Protein AF-A0A4R4PGP4-F1 (afdb_monomer)

Mean predicted aligned error: 5.22 Å

Radius of gyration: 20.13 Å; Cα contacts (8 Å, |Δi|>4): 287; chains: 1; bounding box: 42×40×58 Å

Foldseek 3Di:
DPDDLVVFWPDFAPAWAQAPPPGDTGTTAGNVRRRHHSVVVVVVVCVVPDAAQQAPAEEEQEPCQDDPNVVVQVRCQVNRYQYEYEDQQQLSSLVVLLPPPCSVVRLLSYEYENDDVVPPVLVVVVQVCCCVPVVDHDYYHPPDDDPDDDDPVVCVVSVVVSVDDDDDSSVSHHYYYRDDDD

Nearest PDB structures (foldseek):
  3i1j-assembly1_A  TM=8.037E-01  e=6.090E-04  Pseudomonas syringae pv. tomato
  1spx-assembly1_A  TM=8.554E-01  e=1.498E-03  Caenorhabditis elegans
  3i1j-assembly1_B  TM=7.827E-01  e=9.552E-04  Pseudomonas syringae pv. tomato
  6j7u-assembly1_A  TM=7.958E-01  e=3.040E-03  uncultured bacterium
  7ulh-assembly1_C  TM=7.992E-01  e=1.725E-02  Mycobacterium avium 104

Sequence (182 aa):
APPSPDDESVGTLRRDRHCYVCKTAYRRVDADYHLMCPDCAQENRVRRHARCDLTGRTAVVTGGRVKIGFHTVLKLLRDGAQVIVTTRFPRDAARRYAAVPDSADWADRLYVHGLDLLDLPATLDFVALVGRRFGGLDILVNNAAQTLWRPPAYHREVREAEATPLAGPAARIAVGAAPTRP

pLDDT: mean 92.78, std 10.29, range [38.94, 98.69]

Structure (mmCIF, N/CA/C/O backbone):
data_AF-A0A4R4PGP4-F1
#
_entry.id   AF-A0A4R4PGP4-F1
#
loop_
_atom_site.group_PDB
_atom_site.id
_atom_site.type_symbol
_atom_site.label_atom_id
_atom_site.label_alt_id
_atom_site.label_comp_id
_atom_site.label_asym_id
_atom_site.label_entity_id
_atom_site.label_seq_id
_atom_site.pdbx_PDB_ins_code
_atom_site.Cartn_x
_atom_site.Cartn_y
_atom_site.Cartn_z
_atom_site.occupancy
_atom_site.B_iso_or_equiv
_atom_site.auth_seq_id
_atom_site.auth_comp_id
_atom_site.auth_asym_id
_atom_site.auth_atom_id
_atom_site.pdbx_PDB_model_num
ATOM 1 N N . ALA A 1 1 ? -4.959 -15.980 -22.120 1.00 38.94 1 ALA A N 1
ATOM 2 C CA . ALA A 1 1 ? -3.543 -16.372 -22.256 1.00 38.94 1 ALA A CA 1
ATOM 3 C C . ALA A 1 1 ? -2.684 -15.166 -21.895 1.00 38.94 1 ALA A C 1
ATOM 5 O O . ALA A 1 1 ? -3.143 -14.060 -22.173 1.00 38.94 1 ALA A O 1
ATOM 6 N N . PRO A 1 2 ? -1.518 -15.325 -21.244 1.00 50.62 2 PRO A N 1
ATOM 7 C CA . PRO A 1 2 ? -0.559 -14.226 -21.174 1.00 50.62 2 PRO A CA 1
ATOM 8 C C . PRO A 1 2 ? -0.189 -13.790 -22.606 1.00 50.62 2 PRO A C 1
ATOM 10 O O . PRO A 1 2 ? -0.207 -14.643 -23.500 1.00 50.62 2 PRO A O 1
ATOM 13 N N . PRO A 1 3 ? 0.078 -12.494 -22.842 1.00 53.25 3 PRO A N 1
ATOM 14 C CA . PRO A 1 3 ? 0.501 -12.010 -24.153 1.00 53.25 3 PRO A CA 1
ATOM 15 C C . PRO A 1 3 ? 1.754 -12.758 -24.620 1.00 53.25 3 PRO A C 1
ATOM 17 O O . PRO A 1 3 ? 2.571 -13.200 -23.804 1.00 53.25 3 PRO A O 1
ATOM 20 N N . SER A 1 4 ? 1.869 -12.953 -25.934 1.00 54.25 4 SER A N 1
ATOM 21 C CA . SER A 1 4 ? 3.055 -13.573 -26.512 1.00 54.25 4 SER A CA 1
ATOM 22 C C . SER A 1 4 ? 4.253 -12.627 -26.329 1.00 54.25 4 SER A C 1
ATOM 24 O O . SER A 1 4 ? 4.088 -11.411 -26.430 1.00 54.25 4 SER A O 1
ATOM 26 N N . PRO A 1 5 ? 5.474 -13.135 -26.090 1.00 52.56 5 PRO A N 1
ATOM 27 C CA . PRO A 1 5 ? 6.656 -12.288 -25.916 1.00 52.56 5 PRO A CA 1
ATOM 28 C C . PRO A 1 5 ? 7.049 -11.493 -27.181 1.00 52.56 5 PRO A C 1
ATOM 30 O O . PRO A 1 5 ? 8.007 -10.714 -27.128 1.00 52.56 5 PRO A O 1
ATOM 33 N N . ASP A 1 6 ? 6.344 -11.690 -28.301 1.00 52.88 6 ASP A N 1
ATOM 34 C CA . ASP A 1 6 ? 6.507 -10.950 -29.555 1.00 52.88 6 ASP A CA 1
ATOM 35 C C . ASP A 1 6 ? 5.526 -9.762 -29.687 1.00 52.88 6 ASP A C 1
ATOM 37 O O . ASP A 1 6 ? 5.870 -8.787 -30.352 1.00 52.88 6 ASP A O 1
ATOM 41 N N . ASP A 1 7 ? 4.377 -9.769 -28.995 1.00 59.62 7 ASP A N 1
ATOM 42 C CA . ASP A 1 7 ? 3.388 -8.668 -29.023 1.00 59.62 7 ASP A CA 1
ATOM 43 C C . ASP A 1 7 ? 3.799 -7.441 -28.188 1.00 59.62 7 ASP A C 1
ATOM 45 O O . ASP A 1 7 ? 3.219 -6.364 -28.317 1.00 59.62 7 ASP A O 1
ATOM 49 N N . GLU A 1 8 ? 4.801 -7.583 -27.319 1.00 75.19 8 GLU A N 1
ATOM 50 C CA . GLU A 1 8 ? 5.178 -6.562 -26.330 1.00 75.19 8 GLU A CA 1
ATOM 51 C C . GLU A 1 8 ? 6.561 -5.944 -26.586 1.00 75.19 8 GLU A C 1
ATOM 53 O O . GLU A 1 8 ? 7.091 -5.207 -25.749 1.00 75.19 8 GLU A O 1
ATOM 58 N N . SER A 1 9 ? 7.181 -6.229 -27.737 1.00 83.44 9 SER A N 1
ATOM 59 C CA . SER A 1 9 ? 8.455 -5.602 -28.081 1.00 83.44 9 SER A CA 1
ATOM 60 C C . SER A 1 9 ? 8.264 -4.208 -28.678 1.00 83.44 9 SER A C 1
ATOM 62 O O . SER A 1 9 ? 7.530 -4.025 -29.642 1.00 83.44 9 SER A O 1
ATOM 64 N N . VAL A 1 10 ? 9.008 -3.224 -28.164 1.00 91.44 10 VAL A N 1
ATOM 65 C CA . VAL A 1 10 ? 9.028 -1.844 -28.697 1.00 91.44 10 VAL A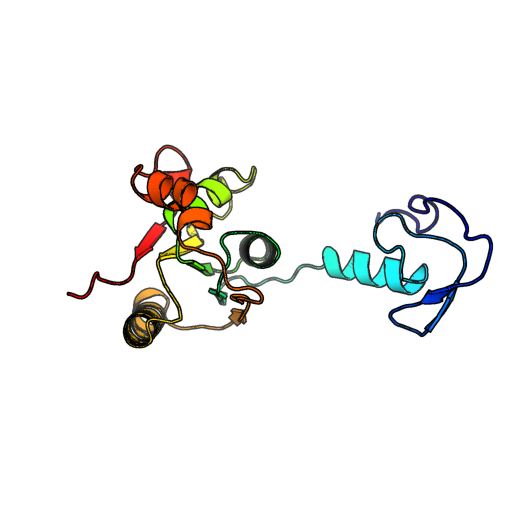 CA 1
ATOM 66 C C . VAL A 1 10 ? 10.108 -1.621 -29.759 1.00 91.44 10 VAL A C 1
ATOM 68 O O . VAL A 1 10 ? 10.279 -0.509 -30.258 1.00 91.44 10 VAL A O 1
ATOM 71 N N . GLY A 1 11 ? 10.863 -2.665 -30.110 1.00 92.38 11 GLY A N 1
ATOM 72 C CA . GLY A 1 11 ? 11.858 -2.625 -31.175 1.00 92.38 11 GLY A CA 1
ATOM 73 C C . GLY A 1 11 ? 13.149 -3.370 -30.852 1.00 92.38 11 GLY A C 1
ATOM 74 O O . GLY A 1 11 ? 13.275 -4.087 -29.858 1.00 92.38 11 GLY A O 1
ATOM 75 N N . THR A 1 12 ? 14.136 -3.188 -31.730 1.00 95.56 12 THR A N 1
ATOM 76 C CA . THR A 1 12 ? 15.437 -3.865 -31.658 1.00 95.56 12 THR A CA 1
ATOM 77 C C . THR A 1 12 ? 16.576 -2.852 -31.562 1.00 95.56 12 THR A C 1
ATOM 79 O O . THR A 1 12 ? 16.663 -1.909 -32.349 1.00 95.56 12 THR A O 1
ATOM 82 N N . LEU A 1 13 ? 17.485 -3.054 -30.608 1.00 94.00 13 LEU A N 1
ATOM 83 C CA . LEU A 1 13 ? 18.671 -2.225 -30.414 1.00 94.00 13 LEU A CA 1
ATOM 84 C C . LEU A 1 13 ? 19.661 -2.380 -31.579 1.00 94.00 13 LEU A C 1
ATOM 86 O O . LEU A 1 13 ? 19.866 -3.467 -32.128 1.00 94.00 13 LEU A O 1
ATOM 90 N N . ARG A 1 14 ? 20.350 -1.284 -31.924 1.0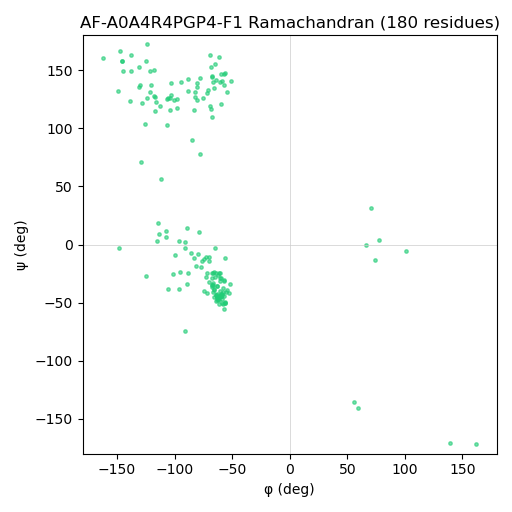0 96.31 14 ARG A N 1
ATOM 91 C CA . ARG A 1 14 ? 21.420 -1.279 -32.943 1.00 96.31 14 ARG A CA 1
ATOM 92 C C . ARG A 1 14 ? 22.658 -2.070 -32.516 1.00 96.31 14 ARG A C 1
ATOM 94 O O . ARG A 1 14 ? 23.373 -2.574 -33.373 1.00 96.31 14 ARG A O 1
ATOM 101 N N . ARG A 1 15 ? 22.908 -2.148 -31.211 1.00 95.88 15 ARG A N 1
ATOM 102 C CA . ARG A 1 15 ? 24.000 -2.901 -30.589 1.00 95.88 15 ARG A CA 1
ATOM 103 C C . ARG A 1 15 ? 23.437 -3.750 -29.463 1.00 95.88 15 ARG A C 1
ATOM 105 O O . ARG A 1 15 ? 22.436 -3.368 -28.857 1.00 95.88 15 ARG A O 1
ATOM 112 N N . ASP A 1 16 ? 24.110 -4.849 -29.181 1.00 95.19 16 ASP A N 1
ATOM 113 C CA . ASP A 1 16 ? 23.749 -5.737 -28.088 1.00 95.19 16 ASP A CA 1
ATOM 114 C C . ASP A 1 16 ? 23.901 -5.021 -26.746 1.00 95.19 16 ASP A C 1
ATOM 116 O O . ASP A 1 16 ? 24.837 -4.247 -26.519 1.00 95.19 16 ASP A O 1
ATOM 120 N N . ARG A 1 17 ? 22.965 -5.296 -25.842 1.00 95.7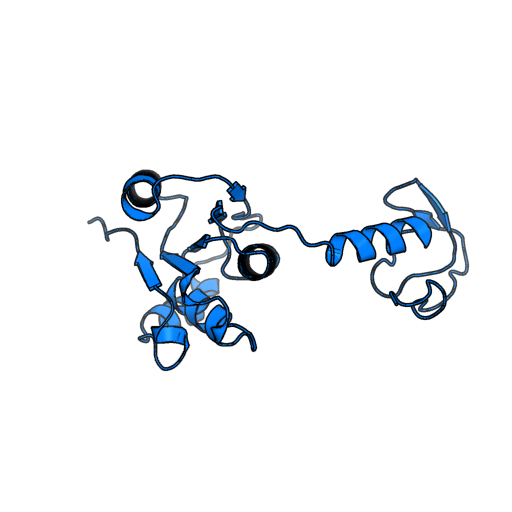5 17 ARG A N 1
ATOM 121 C CA . ARG A 1 17 ? 23.019 -4.880 -24.443 1.00 95.75 17 ARG A CA 1
ATOM 122 C C . ARG A 1 17 ? 23.052 -6.119 -23.562 1.00 95.75 17 ARG A C 1
ATOM 124 O O . ARG A 1 17 ? 22.489 -7.143 -23.919 1.00 95.75 17 ARG A O 1
ATOM 131 N N . HIS A 1 18 ? 23.682 -6.027 -22.3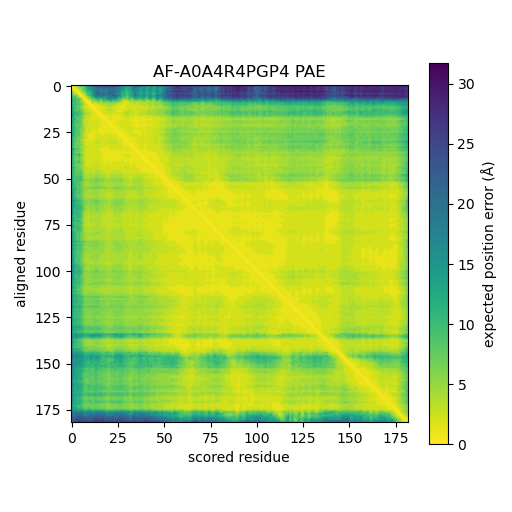97 1.00 97.94 18 HIS A N 1
ATOM 132 C CA . HIS A 1 18 ? 23.674 -7.117 -21.422 1.00 97.94 18 HIS A CA 1
ATOM 133 C C . HIS A 1 18 ? 22.460 -6.981 -20.502 1.00 97.94 18 HIS A C 1
ATOM 135 O O . HIS A 1 18 ? 22.180 -5.890 -19.992 1.00 97.94 18 HIS A O 1
ATOM 141 N N . CYS A 1 19 ? 21.726 -8.077 -20.308 1.00 97.62 19 CYS A N 1
ATOM 142 C CA . CYS A 1 19 ? 20.580 -8.125 -19.405 1.00 97.62 19 CYS A CA 1
ATOM 143 C C . CYS A 1 19 ? 20.993 -7.714 -17.983 1.00 97.62 19 CYS A C 1
ATOM 145 O O . CYS A 1 19 ? 22.016 -8.162 -17.472 1.00 97.62 19 CYS A O 1
ATOM 147 N N . TYR A 1 20 ? 20.182 -6.902 -17.305 1.00 97.56 20 TYR A N 1
ATOM 148 C CA . TYR A 1 20 ? 20.422 -6.504 -15.918 1.00 97.56 20 TYR A CA 1
ATOM 149 C C . TYR A 1 20 ? 20.445 -7.702 -14.953 1.00 97.56 20 TYR A C 1
ATOM 151 O O . TYR A 1 20 ? 21.208 -7.681 -13.988 1.00 97.56 20 TYR A O 1
ATOM 159 N N . VAL A 1 21 ? 19.675 -8.755 -15.247 1.00 97.12 21 VAL A N 1
ATOM 160 C CA . VAL A 1 21 ? 19.517 -9.952 -14.407 1.00 97.12 21 VAL A CA 1
ATOM 161 C C . VAL A 1 21 ? 20.539 -11.032 -14.776 1.00 97.12 21 VAL A C 1
ATOM 163 O O . VAL A 1 21 ? 21.518 -11.206 -14.057 1.00 97.12 21 VAL A O 1
ATOM 166 N N . CYS A 1 22 ? 20.358 -11.725 -15.907 1.00 97.81 22 CYS A N 1
ATOM 167 C CA . CYS A 1 22 ? 21.170 -12.893 -16.278 1.00 97.81 22 CYS A CA 1
ATOM 168 C C . CYS A 1 22 ? 22.479 -12.559 -17.008 1.00 97.81 22 CYS A C 1
ATOM 170 O O . CYS A 1 22 ? 23.285 -13.445 -17.259 1.00 97.81 22 CYS A O 1
ATOM 172 N N . LYS A 1 23 ? 22.690 -11.287 -17.365 1.00 98.06 23 LYS A N 1
ATOM 173 C CA . LYS A 1 23 ? 23.842 -10.783 -18.131 1.00 98.06 23 LYS A CA 1
ATOM 174 C C . LYS A 1 23 ? 23.953 -11.271 -19.579 1.00 98.06 23 LYS A C 1
ATOM 176 O O . LYS A 1 23 ? 24.829 -10.782 -20.275 1.00 98.06 23 LYS A O 1
ATOM 181 N N . THR A 1 24 ? 23.052 -12.110 -20.087 1.00 98.00 24 THR A N 1
ATOM 182 C CA . THR A 1 24 ? 23.034 -12.494 -21.510 1.00 98.00 24 THR A CA 1
ATOM 183 C C . THR A 1 24 ? 22.870 -11.275 -22.425 1.00 98.00 24 THR A C 1
ATOM 185 O O . THR A 1 24 ? 22.117 -10.344 -22.110 1.00 98.00 24 THR A O 1
ATOM 188 N N . ALA A 1 25 ? 23.582 -11.281 -23.555 1.00 97.56 25 ALA A N 1
ATOM 189 C CA . ALA A 1 25 ? 23.434 -10.285 -24.607 1.00 97.56 25 ALA A CA 1
ATOM 190 C C . ALA A 1 25 ? 22.042 -10.380 -25.252 1.00 97.56 25 ALA A C 1
ATOM 192 O O . ALA A 1 25 ? 21.551 -11.466 -25.553 1.00 97.56 25 ALA A O 1
ATOM 193 N N . TYR A 1 26 ? 21.392 -9.242 -25.461 1.00 96.25 26 TYR A N 1
ATOM 194 C CA . TYR A 1 26 ? 20.089 -9.164 -26.107 1.00 96.25 26 TYR A CA 1
ATOM 195 C C . TYR A 1 26 ? 19.978 -7.888 -26.938 1.00 96.25 26 TYR A C 1
ATOM 197 O O . TYR A 1 26 ? 20.668 -6.892 -26.698 1.00 96.25 26 TYR A O 1
ATOM 205 N N . ARG A 1 27 ? 19.072 -7.916 -27.916 1.00 96.25 27 ARG A N 1
ATOM 206 C CA . ARG A 1 27 ? 18.747 -6.749 -28.747 1.00 96.25 27 ARG A CA 1
ATOM 207 C C . ARG A 1 27 ? 17.268 -6.401 -28.747 1.00 96.25 27 ARG A C 1
ATOM 209 O O . ARG A 1 27 ? 16.939 -5.242 -28.967 1.00 96.25 27 ARG A O 1
ATOM 216 N N . ARG A 1 28 ? 16.383 -7.373 -28.524 1.00 94.25 28 ARG A N 1
ATOM 217 C CA . ARG A 1 28 ? 14.937 -7.143 -28.500 1.00 94.25 28 ARG A CA 1
ATOM 218 C C . ARG A 1 28 ? 14.534 -6.456 -27.198 1.00 94.25 28 ARG A C 1
ATOM 220 O O . ARG A 1 28 ? 14.871 -6.948 -26.127 1.00 94.25 28 ARG A O 1
ATOM 227 N N . VAL A 1 29 ? 13.840 -5.329 -27.297 1.00 93.69 29 VAL A N 1
ATOM 228 C CA . VAL A 1 29 ? 13.459 -4.500 -26.147 1.00 93.69 29 VAL A CA 1
ATOM 229 C C . VAL A 1 29 ? 12.008 -4.779 -25.785 1.00 93.69 29 VAL A C 1
ATOM 231 O O . VAL A 1 29 ? 11.134 -4.653 -26.640 1.00 93.69 29 VAL A O 1
ATOM 234 N N . ASP A 1 30 ? 11.771 -5.155 -24.533 1.00 93.00 30 ASP A N 1
ATOM 235 C CA . ASP A 1 30 ? 10.441 -5.290 -23.934 1.00 93.00 30 ASP A CA 1
ATOM 236 C C . ASP A 1 30 ? 9.867 -3.909 -23.555 1.00 93.00 30 ASP A C 1
ATOM 238 O O . ASP A 1 30 ? 10.618 -3.031 -23.120 1.00 93.00 30 ASP A O 1
ATOM 242 N N . ALA A 1 31 ? 8.552 -3.721 -23.716 1.00 91.88 31 ALA A N 1
ATOM 243 C CA . ALA A 1 31 ? 7.852 -2.459 -23.460 1.00 91.88 31 ALA A CA 1
ATOM 244 C C . ALA A 1 31 ? 7.908 -1.965 -22.005 1.00 91.88 31 ALA A C 1
ATOM 246 O O . ALA A 1 31 ? 7.816 -0.764 -21.762 1.00 91.88 31 ALA A O 1
ATOM 247 N N . ASP A 1 32 ? 8.061 -2.860 -21.031 1.00 91.19 32 ASP A N 1
ATOM 248 C CA . ASP A 1 32 ? 8.149 -2.525 -19.609 1.00 91.19 32 ASP A CA 1
ATOM 249 C C . ASP A 1 32 ? 9.591 -2.672 -19.095 1.00 91.19 32 ASP A C 1
ATOM 251 O O . ASP A 1 32 ? 10.083 -1.855 -18.310 1.00 91.19 32 ASP A O 1
ATOM 255 N N . TYR A 1 33 ? 10.307 -3.693 -19.568 1.00 93.69 33 TYR A N 1
ATOM 256 C CA . TYR A 1 33 ? 11.580 -4.156 -19.020 1.00 93.69 33 TYR A CA 1
ATOM 257 C C . TYR A 1 33 ? 12.768 -3.908 -19.961 1.00 93.69 33 TYR A C 1
ATOM 259 O O . TYR A 1 33 ? 13.561 -4.798 -20.258 1.00 93.69 33 TYR A O 1
ATOM 267 N N . HIS A 1 34 ? 12.968 -2.650 -20.350 1.00 93.62 34 HIS A N 1
ATOM 268 C CA . HIS A 1 34 ? 14.005 -2.173 -21.281 1.00 93.62 34 HIS A CA 1
ATOM 269 C C . HIS A 1 34 ? 15.470 -2.497 -20.919 1.00 93.62 34 HIS A C 1
ATOM 271 O O . HIS A 1 34 ? 16.378 -2.241 -21.712 1.00 93.62 34 HIS A O 1
ATOM 277 N N . LEU A 1 35 ? 15.726 -2.972 -19.697 1.00 95.44 35 LEU A N 1
ATOM 278 C CA . LEU A 1 35 ? 17.050 -3.368 -19.210 1.00 95.44 35 LEU A CA 1
ATOM 279 C C . LEU A 1 35 ? 17.202 -4.891 -19.082 1.00 95.44 35 LEU A C 1
ATOM 281 O O . LEU A 1 35 ? 18.221 -5.352 -18.570 1.00 95.44 35 LEU A O 1
ATOM 285 N N . MET A 1 36 ? 16.226 -5.680 -19.527 1.00 96.38 36 MET A N 1
ATOM 286 C CA . MET A 1 36 ? 16.207 -7.136 -19.398 1.00 96.38 36 MET A CA 1
ATOM 287 C C . MET A 1 36 ? 16.110 -7.805 -20.775 1.00 96.38 36 MET A C 1
ATOM 289 O O . MET A 1 36 ? 15.533 -7.238 -21.697 1.00 96.38 36 MET A O 1
ATOM 293 N N . CYS A 1 37 ? 16.681 -9.007 -20.919 1.00 95.62 37 CYS A N 1
ATOM 294 C CA . CYS A 1 37 ? 16.420 -9.825 -22.100 1.00 95.62 37 CYS A CA 1
ATOM 295 C C . CYS A 1 37 ? 14.959 -10.320 -22.078 1.00 95.62 37 CYS A C 1
ATOM 297 O O . CYS A 1 37 ? 14.346 -10.312 -21.004 1.00 95.62 37 CYS A O 1
ATOM 299 N N . PRO A 1 38 ? 14.417 -10.792 -23.216 1.00 94.25 38 PRO A N 1
ATOM 300 C CA . PRO A 1 38 ? 13.029 -11.249 -23.299 1.00 94.25 38 PRO A CA 1
ATOM 301 C C . PRO A 1 38 ? 12.642 -12.292 -22.243 1.00 94.25 38 PRO A C 1
ATOM 303 O O . PRO A 1 38 ? 11.596 -12.156 -21.617 1.00 94.25 38 PRO A O 1
ATOM 306 N N . ASP A 1 39 ? 13.508 -13.267 -21.960 1.00 94.56 39 ASP A N 1
ATOM 307 C CA . ASP A 1 39 ? 13.207 -14.318 -20.978 1.00 94.56 39 ASP A CA 1
ATOM 308 C C . ASP A 1 39 ? 13.092 -13.760 -19.553 1.00 94.56 39 ASP A C 1
ATOM 310 O O . ASP A 1 39 ? 12.149 -14.057 -18.820 1.00 94.56 39 ASP A O 1
ATOM 314 N N . CYS A 1 40 ? 14.028 -12.891 -19.151 1.00 95.94 40 CYS A N 1
ATOM 315 C CA . CYS A 1 40 ? 13.966 -12.234 -17.846 1.00 95.94 40 CYS A CA 1
ATOM 316 C C . CYS A 1 40 ? 12.790 -11.253 -17.747 1.00 95.94 40 CYS A C 1
ATOM 318 O O . CYS A 1 40 ? 12.217 -11.117 -16.665 1.00 95.94 40 CYS A O 1
ATOM 320 N N . ALA A 1 41 ? 12.435 -10.571 -18.837 1.00 94.69 41 ALA A N 1
ATOM 321 C CA . ALA A 1 41 ? 11.268 -9.696 -18.887 1.00 94.69 41 ALA A CA 1
ATOM 322 C C . ALA A 1 41 ? 9.971 -10.496 -18.686 1.00 94.69 41 ALA A C 1
ATOM 324 O O . ALA A 1 41 ? 9.179 -10.163 -17.803 1.00 94.69 41 ALA A O 1
ATOM 325 N N . GLN A 1 42 ? 9.814 -11.607 -19.412 1.00 92.38 42 GLN A N 1
ATOM 326 C CA . GLN A 1 42 ? 8.667 -12.504 -19.293 1.00 92.38 42 GLN A CA 1
ATOM 327 C C . GLN A 1 42 ? 8.522 -13.060 -17.873 1.00 92.38 42 GLN A C 1
ATOM 329 O O . GLN A 1 42 ? 7.439 -13.006 -17.288 1.00 92.38 42 GLN A O 1
ATOM 334 N N . GLU A 1 43 ? 9.616 -13.533 -17.277 1.00 94.50 43 GLU A N 1
ATOM 335 C CA . GLU A 1 43 ? 9.610 -14.029 -15.899 1.00 94.50 43 GLU A CA 1
ATOM 336 C C . GLU A 1 43 ? 9.176 -12.940 -14.901 1.00 94.50 43 GLU A C 1
ATOM 338 O O . GLU A 1 43 ? 8.345 -13.174 -14.020 1.00 94.50 43 GLU A O 1
ATOM 343 N N . ASN A 1 44 ? 9.689 -11.712 -15.044 1.00 94.12 44 ASN A N 1
ATOM 344 C CA . ASN A 1 44 ? 9.298 -10.600 -14.172 1.00 94.12 44 ASN A CA 1
ATOM 345 C C . ASN A 1 44 ? 7.830 -10.199 -14.365 1.00 94.12 44 ASN A C 1
ATOM 347 O O . ASN A 1 44 ? 7.164 -9.861 -13.383 1.00 94.12 44 ASN A O 1
ATOM 351 N N . ARG A 1 45 ? 7.305 -10.282 -15.589 1.00 91.25 45 ARG A N 1
ATOM 352 C CA . ARG A 1 45 ? 5.889 -10.049 -15.892 1.00 91.25 45 ARG A CA 1
ATOM 353 C C . ARG A 1 45 ? 5.000 -11.080 -15.203 1.00 91.25 45 ARG A C 1
ATOM 355 O O . ARG A 1 45 ? 4.059 -10.701 -14.506 1.00 91.25 45 ARG A O 1
ATOM 362 N N . VAL A 1 46 ? 5.343 -12.366 -15.297 1.00 92.56 46 VAL A N 1
ATOM 363 C CA . VAL A 1 46 ? 4.640 -13.440 -14.574 1.00 92.56 46 VAL A CA 1
ATOM 364 C C . VAL A 1 46 ? 4.643 -13.157 -13.069 1.00 92.56 46 VAL A C 1
ATOM 366 O O . VAL A 1 46 ? 3.584 -13.134 -12.440 1.00 92.56 46 VAL A O 1
ATOM 369 N N . ARG A 1 47 ? 5.804 -12.833 -12.488 1.00 92.19 47 ARG A N 1
ATOM 370 C CA . ARG A 1 47 ? 5.927 -12.518 -11.051 1.00 92.19 47 ARG A CA 1
ATOM 371 C C . ARG A 1 47 ? 5.153 -11.272 -10.629 1.00 92.19 47 ARG A C 1
ATOM 373 O O . ARG A 1 47 ? 4.593 -11.245 -9.534 1.00 92.19 47 ARG A O 1
ATOM 380 N N . ARG A 1 48 ? 5.081 -10.247 -11.483 1.00 90.62 48 ARG A N 1
ATOM 381 C CA . ARG A 1 48 ? 4.312 -9.017 -11.226 1.00 90.62 48 ARG A CA 1
ATOM 382 C C . ARG A 1 48 ? 2.834 -9.324 -10.980 1.00 90.62 48 ARG A C 1
ATOM 384 O O . ARG A 1 48 ? 2.215 -8.702 -10.112 1.00 90.62 48 ARG A O 1
ATOM 391 N N . HIS A 1 49 ? 2.290 -10.295 -11.710 1.00 88.94 49 HIS A N 1
ATOM 392 C CA . HIS A 1 49 ? 0.879 -10.673 -11.650 1.00 88.94 49 HIS A CA 1
ATOM 393 C C . HIS A 1 49 ? 0.587 -11.913 -10.798 1.00 88.94 49 HIS A C 1
ATOM 395 O O . HIS A 1 49 ? -0.582 -12.155 -10.509 1.00 88.94 49 HIS A O 1
ATOM 401 N N . ALA A 1 50 ? 1.610 -12.649 -10.348 1.00 93.31 50 ALA A N 1
ATOM 402 C CA . ALA A 1 50 ? 1.467 -13.824 -9.486 1.00 93.31 50 ALA A CA 1
ATOM 403 C C . ALA A 1 50 ? 0.602 -13.526 -8.252 1.00 93.31 50 ALA A C 1
ATOM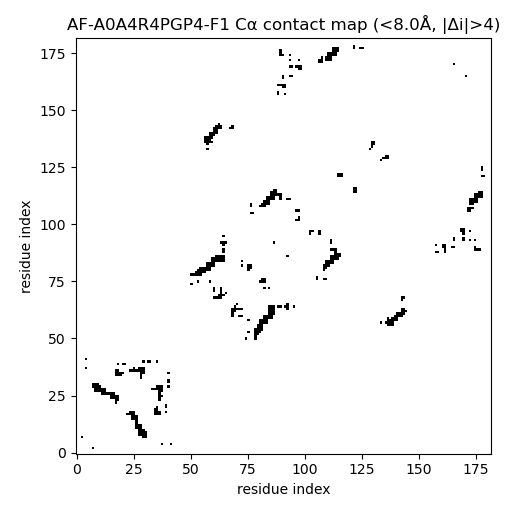 405 O O . ALA A 1 50 ? 0.711 -12.445 -7.681 1.00 93.31 50 ALA A O 1
ATOM 406 N N . ARG A 1 51 ? -0.251 -14.454 -7.824 1.00 94.75 51 ARG A N 1
ATOM 407 C CA . ARG A 1 51 ? -1.143 -14.290 -6.662 1.00 94.75 51 ARG A CA 1
ATOM 408 C C . ARG A 1 51 ? -0.928 -15.426 -5.676 1.00 94.75 51 ARG A C 1
ATOM 410 O O . ARG A 1 51 ? -0.419 -16.477 -6.054 1.00 94.75 51 ARG A O 1
ATOM 417 N N . CYS A 1 52 ? -1.298 -15.191 -4.428 1.00 95.00 52 CYS A N 1
ATOM 418 C CA . CYS A 1 52 ? -1.265 -16.178 -3.356 1.00 95.00 52 CYS A CA 1
ATOM 419 C C . CYS A 1 52 ? -2.550 -16.042 -2.534 1.00 95.00 52 CYS A C 1
ATOM 421 O O . CYS A 1 52 ? -3.078 -14.939 -2.444 1.00 95.00 52 CYS A O 1
ATOM 423 N N . ASP A 1 53 ? -3.049 -17.125 -1.940 1.00 97.94 53 ASP A N 1
ATOM 424 C CA . ASP A 1 53 ? -4.127 -17.024 -0.954 1.00 97.94 53 ASP A CA 1
ATOM 425 C C . ASP A 1 53 ? -3.533 -16.685 0.419 1.00 97.94 53 ASP A C 1
ATOM 427 O O . ASP A 1 53 ? -2.754 -17.445 0.997 1.00 97.94 53 ASP A O 1
ATOM 431 N N . LEU A 1 54 ? -3.884 -15.506 0.916 1.00 98.38 54 LEU A N 1
ATOM 432 C CA . LEU A 1 54 ? -3.489 -14.961 2.209 1.00 98.38 54 LEU A CA 1
ATOM 433 C C . LEU A 1 54 ? -4.696 -14.800 3.140 1.00 98.38 54 LEU A C 1
ATOM 435 O O . LEU A 1 54 ? -4.628 -14.048 4.115 1.00 98.38 54 LEU A O 1
ATOM 439 N N . THR A 1 55 ? -5.802 -15.488 2.858 1.00 98.00 55 THR A N 1
ATOM 440 C CA . THR A 1 55 ? -6.980 -15.491 3.725 1.00 98.00 55 THR A CA 1
ATOM 441 C C . THR A 1 55 ? -6.595 -15.902 5.148 1.00 98.00 55 THR A C 1
ATOM 443 O O . THR A 1 55 ? -5.868 -16.870 5.372 1.00 98.00 55 THR A O 1
ATOM 446 N N . GLY A 1 56 ? -7.054 -15.121 6.129 1.00 96.94 56 GLY A N 1
ATOM 447 C CA . GLY A 1 56 ? -6.735 -15.329 7.544 1.00 96.94 56 GLY A CA 1
ATOM 448 C C . GLY A 1 56 ? -5.341 -14.857 7.973 1.00 96.94 56 GLY A C 1
ATOM 449 O O . GLY A 1 56 ? -4.988 -15.050 9.132 1.00 96.94 56 GLY A O 1
ATOM 450 N N . ARG A 1 57 ? -4.555 -14.236 7.082 1.00 98.31 57 ARG A N 1
ATOM 451 C CA . ARG A 1 57 ? -3.257 -13.635 7.421 1.00 98.31 57 ARG A CA 1
ATOM 452 C C . ARG A 1 57 ? -3.387 -12.152 7.725 1.00 98.31 57 ARG A C 1
ATOM 454 O O . ARG A 1 57 ? -4.061 -11.421 6.995 1.00 98.31 57 ARG A O 1
ATOM 461 N N . THR A 1 58 ? -2.655 -11.698 8.734 1.00 98.50 58 THR A N 1
ATOM 462 C CA . THR A 1 58 ? -2.545 -10.282 9.096 1.00 98.50 58 THR A CA 1
ATOM 463 C C . THR A 1 58 ? -1.200 -9.726 8.643 1.00 98.50 58 THR A C 1
ATOM 465 O O . THR A 1 58 ? -0.140 -10.251 8.993 1.00 98.50 58 THR A O 1
ATOM 468 N N . ALA A 1 59 ? -1.229 -8.632 7.882 1.00 98.69 59 ALA A N 1
ATOM 469 C CA . ALA A 1 59 ? -0.044 -7.968 7.357 1.00 98.69 59 ALA A CA 1
ATOM 470 C C . ALA A 1 59 ? 0.067 -6.518 7.833 1.00 98.69 59 ALA A C 1
ATOM 472 O O . ALA A 1 59 ? -0.900 -5.762 7.782 1.00 98.69 59 ALA A O 1
ATOM 473 N N . VAL A 1 60 ? 1.272 -6.094 8.208 1.00 98.56 60 VAL A N 1
ATOM 474 C CA . VAL A 1 60 ? 1.617 -4.685 8.430 1.00 98.56 60 VAL A CA 1
ATOM 475 C C . VAL A 1 60 ? 2.495 -4.211 7.283 1.00 98.56 60 VAL A C 1
ATOM 477 O O . VAL A 1 60 ? 3.554 -4.782 7.021 1.00 98.56 60 VAL A O 1
ATOM 480 N N . VAL A 1 61 ? 2.085 -3.128 6.623 1.00 98.62 61 VAL A N 1
ATOM 481 C CA . VAL A 1 61 ? 2.885 -2.455 5.595 1.00 98.62 61 VAL A CA 1
ATOM 482 C C . VAL A 1 61 ? 3.219 -1.047 6.052 1.00 98.62 61 VAL A C 1
ATOM 484 O O . VAL A 1 61 ? 2.342 -0.185 6.172 1.00 98.62 61 VAL A O 1
ATOM 487 N N . THR A 1 62 ? 4.508 -0.784 6.262 1.00 98.12 62 THR A N 1
ATOM 488 C CA . THR A 1 62 ? 4.957 0.560 6.615 1.00 98.12 62 THR A CA 1
ATOM 489 C C . THR A 1 62 ? 5.057 1.450 5.381 1.00 98.12 62 THR A C 1
ATOM 491 O O . THR A 1 62 ? 5.548 1.045 4.328 1.00 98.12 62 THR A O 1
ATOM 494 N N . GLY A 1 63 ? 4.573 2.690 5.470 1.00 96.62 63 GLY A N 1
ATOM 495 C CA . GLY A 1 63 ? 4.647 3.645 4.362 1.00 96.62 63 GLY A CA 1
ATOM 496 C C . GLY A 1 63 ? 3.722 3.314 3.184 1.00 96.62 63 GLY A C 1
ATOM 497 O O . GLY A 1 63 ? 4.047 3.640 2.043 1.00 96.62 63 GLY A O 1
ATOM 498 N N . GLY A 1 64 ? 2.564 2.697 3.431 1.00 97.38 64 GLY A N 1
ATOM 499 C CA . GLY A 1 64 ? 1.648 2.241 2.376 1.00 97.38 64 GLY A CA 1
ATOM 500 C C . GLY A 1 64 ? 0.772 3.325 1.733 1.00 97.38 64 GLY A C 1
ATOM 501 O O . GLY A 1 64 ? -0.147 3.004 1.000 1.00 97.38 64 GLY A O 1
ATOM 502 N N . ARG A 1 65 ? 1.000 4.620 1.975 1.00 96.88 65 ARG A N 1
ATOM 503 C CA . ARG A 1 65 ? 0.154 5.696 1.408 1.00 96.88 65 ARG A CA 1
ATOM 504 C C . ARG A 1 65 ? 0.280 5.834 -0.113 1.00 96.88 65 ARG A C 1
ATOM 506 O O . ARG A 1 65 ? -0.680 6.203 -0.778 1.00 96.88 65 ARG A O 1
ATOM 513 N N . VAL A 1 66 ? 1.483 5.626 -0.656 1.00 95.50 66 VAL A N 1
ATOM 514 C CA . VAL A 1 66 ? 1.818 5.918 -2.062 1.00 95.50 66 VAL A CA 1
ATOM 515 C C . VAL A 1 66 ? 2.847 4.934 -2.623 1.00 95.50 66 VAL A C 1
ATOM 517 O O . VAL A 1 66 ? 3.547 4.256 -1.870 1.00 95.50 66 VAL A O 1
ATOM 520 N N . LYS A 1 67 ? 3.002 4.937 -3.955 1.00 96.00 67 LYS A N 1
ATOM 521 C CA . LYS A 1 67 ? 4.055 4.219 -4.696 1.00 96.00 67 LYS A CA 1
ATOM 522 C C . LYS A 1 67 ? 4.061 2.711 -4.390 1.00 96.00 67 LYS A C 1
ATOM 524 O O . LYS A 1 67 ? 3.004 2.092 -4.382 1.00 96.00 67 LYS A O 1
ATOM 529 N N . ILE A 1 68 ? 5.243 2.127 -4.175 1.00 96.56 68 ILE A N 1
ATOM 530 C CA . ILE A 1 68 ? 5.440 0.685 -3.979 1.00 96.56 68 ILE A CA 1
ATOM 531 C C . ILE A 1 68 ? 4.587 0.187 -2.810 1.00 96.56 68 ILE A C 1
ATOM 533 O O . ILE A 1 68 ? 3.794 -0.723 -3.004 1.00 96.56 68 ILE A O 1
ATOM 537 N N . GLY A 1 69 ? 4.649 0.849 -1.649 1.00 97.69 69 GLY A N 1
ATOM 538 C CA . GLY A 1 69 ? 3.845 0.477 -0.483 1.00 97.69 69 GLY A CA 1
ATOM 539 C C . GLY A 1 69 ? 2.340 0.431 -0.758 1.00 97.69 69 GLY A C 1
ATOM 540 O O . GLY A 1 69 ? 1.680 -0.506 -0.325 1.00 97.69 69 GLY A O 1
ATOM 541 N N . PHE A 1 70 ? 1.806 1.388 -1.524 1.00 98.56 70 PHE A N 1
ATOM 542 C CA . PHE A 1 70 ? 0.388 1.401 -1.908 1.00 98.56 70 PHE A CA 1
ATOM 543 C C . PHE A 1 70 ? 0.006 0.175 -2.746 1.00 98.56 70 PHE A C 1
ATOM 545 O O . PHE A 1 70 ? -0.973 -0.508 -2.454 1.00 98.56 70 PHE A O 1
ATOM 552 N N . HIS A 1 71 ? 0.810 -0.157 -3.758 1.00 97.75 71 HIS A N 1
ATOM 553 C CA . HIS A 1 71 ? 0.551 -1.335 -4.587 1.00 97.75 71 HIS A CA 1
ATOM 554 C C . HIS A 1 71 ? 0.787 -2.654 -3.843 1.00 97.75 71 HIS A C 1
ATOM 556 O O . HIS A 1 71 ? 0.064 -3.616 -4.097 1.00 97.75 71 HIS A O 1
ATOM 562 N N . THR A 1 72 ? 1.733 -2.701 -2.902 1.00 98.06 72 THR A N 1
ATOM 563 C CA . THR A 1 72 ? 1.932 -3.861 -2.025 1.00 98.06 72 THR A CA 1
ATOM 564 C C . THR A 1 72 ? 0.693 -4.126 -1.177 1.00 98.06 72 THR A C 1
ATOM 566 O O . THR A 1 72 ? 0.238 -5.262 -1.106 1.00 98.06 72 THR A O 1
ATOM 569 N N . VAL A 1 73 ? 0.100 -3.084 -0.591 1.00 98.62 73 VAL A N 1
ATOM 570 C CA . VAL A 1 73 ? -1.144 -3.207 0.184 1.00 98.62 73 VAL A CA 1
ATOM 571 C C . VAL A 1 73 ? -2.289 -3.710 -0.684 1.00 98.62 73 VAL A C 1
ATOM 573 O O . VAL A 1 73 ? -2.950 -4.669 -0.301 1.00 98.62 73 VAL A O 1
ATOM 576 N N . LEU A 1 74 ? -2.493 -3.125 -1.871 1.00 98.19 74 LEU A N 1
ATOM 577 C CA . LEU A 1 74 ? -3.535 -3.592 -2.791 1.00 98.19 74 LEU A CA 1
ATOM 578 C C . LEU A 1 74 ? -3.351 -5.062 -3.159 1.00 98.19 74 LEU A C 1
ATOM 580 O O . LEU A 1 74 ? -4.324 -5.803 -3.225 1.00 98.19 74 LEU A O 1
ATOM 584 N N . LYS A 1 75 ? -2.110 -5.493 -3.394 1.00 97.69 75 LYS A N 1
ATOM 585 C CA . LYS A 1 75 ? -1.812 -6.892 -3.692 1.00 97.69 75 LYS A CA 1
ATOM 586 C C . LYS A 1 75 ? -2.217 -7.802 -2.531 1.00 97.69 75 LYS A C 1
ATOM 588 O O . LYS A 1 75 ? -2.971 -8.734 -2.761 1.00 97.69 75 LYS A O 1
ATOM 593 N N . LEU A 1 76 ? -1.791 -7.486 -1.307 1.00 98.50 76 LEU A N 1
ATOM 594 C CA . LEU A 1 76 ? -2.122 -8.261 -0.105 1.00 98.50 76 LEU A CA 1
ATOM 595 C C . LEU A 1 76 ? -3.637 -8.321 0.155 1.00 98.50 76 LEU A C 1
ATOM 597 O O . LEU A 1 76 ? -4.174 -9.389 0.435 1.00 98.50 76 LEU A O 1
ATOM 601 N N . LEU A 1 77 ? -4.339 -7.193 0.014 1.00 98.50 77 LEU A N 1
ATOM 602 C CA . LEU A 1 77 ? -5.794 -7.119 0.187 1.00 98.50 77 LEU A CA 1
ATOM 603 C C . LEU A 1 77 ? -6.532 -7.969 -0.850 1.00 98.50 77 LEU A C 1
ATOM 605 O O . LEU A 1 77 ? -7.424 -8.745 -0.502 1.00 98.50 77 LEU A O 1
ATOM 609 N N . ARG A 1 78 ? -6.134 -7.870 -2.121 1.00 97.88 78 ARG A N 1
ATOM 610 C CA . ARG A 1 78 ? -6.728 -8.661 -3.208 1.00 97.88 78 ARG A CA 1
ATOM 611 C C . ARG A 1 78 ? -6.333 -10.141 -3.177 1.00 97.88 78 ARG A C 1
ATOM 613 O O . ARG A 1 78 ? -6.906 -10.920 -3.929 1.00 97.88 78 ARG A O 1
ATOM 620 N N . ASP A 1 79 ? -5.363 -10.493 -2.343 1.00 98.38 79 ASP A N 1
ATOM 621 C CA . ASP A 1 79 ? -4.931 -11.859 -2.052 1.00 98.38 79 ASP A CA 1
ATOM 622 C C . ASP A 1 79 ? -5.598 -12.408 -0.771 1.00 98.38 79 ASP A C 1
ATOM 624 O O . ASP A 1 79 ? -5.325 -13.529 -0.372 1.00 98.38 79 ASP A O 1
ATOM 628 N N . GLY A 1 80 ? -6.495 -11.655 -0.119 1.00 98.38 80 GLY A N 1
ATOM 629 C CA . GLY A 1 80 ? -7.291 -12.154 1.017 1.00 98.38 80 GLY A CA 1
ATOM 630 C C . GLY A 1 80 ? -6.797 -11.736 2.410 1.00 98.38 80 GLY A C 1
ATOM 631 O O . GLY A 1 80 ? -7.512 -11.930 3.394 1.00 98.38 80 GLY A O 1
ATOM 632 N N . ALA A 1 81 ? -5.644 -11.070 2.518 1.00 98.56 81 ALA A N 1
ATOM 633 C CA . ALA A 1 81 ? -5.095 -10.662 3.812 1.00 98.56 81 ALA A CA 1
ATOM 634 C C . ALA A 1 81 ? -5.919 -9.560 4.504 1.00 98.56 81 ALA A C 1
ATOM 636 O O . ALA A 1 81 ? -6.540 -8.715 3.849 1.00 98.56 81 ALA A O 1
ATOM 637 N N . GLN A 1 82 ? -5.853 -9.518 5.835 1.00 98.62 82 GLN A N 1
ATOM 638 C CA . GLN A 1 82 ? -6.145 -8.321 6.620 1.00 98.62 82 GLN A CA 1
ATOM 639 C C . GLN A 1 82 ? -4.898 -7.435 6.638 1.00 98.62 82 GLN A C 1
ATOM 641 O O . GLN A 1 82 ? -3.809 -7.903 6.971 1.00 98.62 82 GLN A O 1
ATOM 646 N N . VAL A 1 83 ? -5.029 -6.158 6.269 1.00 98.69 83 VAL A N 1
ATOM 647 C CA . VAL A 1 83 ? -3.864 -5.281 6.087 1.00 98.69 83 VAL A CA 1
ATOM 648 C C . VAL A 1 83 ? -3.952 -4.034 6.949 1.00 98.69 83 VAL A C 1
ATOM 650 O O . VAL A 1 83 ? -4.900 -3.255 6.884 1.00 98.69 83 VAL A O 1
ATOM 653 N N . ILE A 1 84 ? -2.895 -3.823 7.722 1.00 98.62 84 ILE A N 1
ATOM 654 C CA . ILE A 1 84 ? -2.645 -2.648 8.541 1.00 98.62 84 ILE A CA 1
ATOM 655 C C . ILE A 1 84 ? -1.596 -1.797 7.830 1.00 98.62 84 ILE A C 1
ATOM 657 O O . ILE A 1 84 ? -0.442 -2.194 7.660 1.00 98.62 84 ILE A O 1
ATOM 661 N N . VAL A 1 85 ? -1.982 -0.599 7.418 1.00 98.31 85 VAL A N 1
ATOM 662 C CA . VAL A 1 85 ? -1.093 0.344 6.741 1.00 98.31 85 VAL A CA 1
ATOM 663 C C . VAL A 1 85 ? -0.668 1.425 7.702 1.00 98.31 85 VAL A C 1
ATOM 665 O O . VAL A 1 85 ? -1.522 2.090 8.279 1.00 98.31 85 VAL A O 1
ATOM 668 N N . THR A 1 86 ? 0.635 1.680 7.810 1.00 98.12 86 THR A N 1
ATOM 669 C CA . THR A 1 86 ? 1.122 2.842 8.561 1.00 98.12 86 THR A CA 1
ATOM 670 C C . THR A 1 86 ? 1.556 3.971 7.636 1.00 98.12 86 THR A C 1
ATOM 672 O O . THR A 1 86 ? 2.167 3.766 6.579 1.00 98.12 86 THR A O 1
ATOM 675 N N . THR A 1 87 ? 1.219 5.201 8.014 1.00 96.75 87 THR A N 1
ATOM 676 C CA . THR A 1 87 ? 1.676 6.415 7.337 1.00 96.75 87 THR A CA 1
ATOM 677 C C . THR A 1 87 ? 1.498 7.638 8.229 1.00 96.75 87 THR A C 1
ATOM 679 O O . THR A 1 87 ? 0.666 7.641 9.124 1.00 96.75 87 THR A O 1
ATOM 682 N N . ARG A 1 88 ? 2.213 8.723 7.932 1.00 94.88 88 ARG A N 1
ATOM 683 C CA . ARG A 1 88 ? 2.023 10.024 8.592 1.00 94.88 88 ARG A CA 1
ATOM 684 C C . ARG A 1 88 ? 0.752 10.762 8.144 1.00 94.88 88 ARG A C 1
ATOM 686 O O . ARG A 1 88 ? 0.391 11.749 8.768 1.00 94.88 88 ARG A O 1
ATOM 693 N N . PHE A 1 89 ? 0.104 10.316 7.064 1.00 96.31 89 PHE A N 1
ATOM 694 C CA . PHE A 1 89 ? -1.080 10.968 6.477 1.00 96.31 89 PHE A CA 1
ATOM 695 C C . PHE A 1 89 ? -2.214 9.946 6.276 1.00 96.31 89 PHE A C 1
ATOM 697 O O . PHE A 1 89 ? -2.446 9.477 5.153 1.00 96.31 89 PHE A O 1
ATOM 704 N N . PRO A 1 90 ? -2.831 9.474 7.373 1.00 97.50 90 PRO A N 1
ATOM 705 C CA . PRO A 1 90 ? -3.780 8.370 7.327 1.00 97.50 90 PRO A CA 1
ATOM 706 C C . PRO A 1 90 ? -5.081 8.697 6.578 1.00 97.50 90 PRO A C 1
ATOM 708 O O . PRO A 1 90 ? -5.631 7.812 5.920 1.00 97.50 90 PRO A O 1
ATOM 711 N N . ARG A 1 91 ? -5.577 9.941 6.610 1.00 97.75 91 ARG A N 1
ATOM 712 C CA . ARG A 1 91 ? -6.824 10.297 5.909 1.00 97.75 91 ARG A CA 1
ATOM 713 C C . ARG A 1 91 ? -6.617 10.396 4.397 1.00 97.75 91 ARG A C 1
ATOM 715 O O . ARG A 1 91 ? -7.450 9.905 3.639 1.00 97.75 91 ARG A O 1
ATOM 722 N N . ASP A 1 92 ? -5.499 10.950 3.936 1.00 97.81 92 ASP A N 1
ATOM 723 C CA . ASP A 1 92 ? -5.087 10.922 2.526 1.00 97.81 92 ASP A CA 1
ATOM 724 C C . ASP A 1 92 ? -4.915 9.480 2.031 1.00 97.81 92 ASP A C 1
ATOM 726 O O . ASP A 1 92 ? -5.400 9.148 0.950 1.00 97.81 92 ASP A O 1
ATOM 730 N N . ALA A 1 93 ? -4.306 8.594 2.829 1.00 98.12 93 ALA A N 1
ATOM 731 C CA . ALA A 1 93 ? -4.233 7.172 2.490 1.00 98.12 93 ALA A CA 1
ATOM 732 C C . ALA A 1 93 ? -5.629 6.552 2.327 1.00 98.12 93 ALA A C 1
ATOM 734 O O . ALA A 1 93 ? -5.895 5.940 1.293 1.00 98.12 93 ALA A O 1
ATOM 735 N N . ALA A 1 94 ? -6.534 6.748 3.291 1.00 98.31 94 ALA A N 1
ATOM 736 C CA . ALA A 1 94 ? -7.899 6.227 3.209 1.00 98.31 94 ALA A CA 1
ATOM 737 C C . ALA A 1 94 ? -8.632 6.725 1.950 1.00 98.31 94 ALA A C 1
ATOM 739 O O . ALA A 1 94 ? -9.223 5.925 1.229 1.00 98.31 94 ALA A O 1
ATOM 740 N N . ARG A 1 95 ? -8.526 8.017 1.609 1.00 98.12 95 ARG A N 1
ATOM 741 C CA . ARG A 1 95 ? -9.105 8.563 0.365 1.00 98.12 95 ARG A CA 1
ATOM 742 C C . 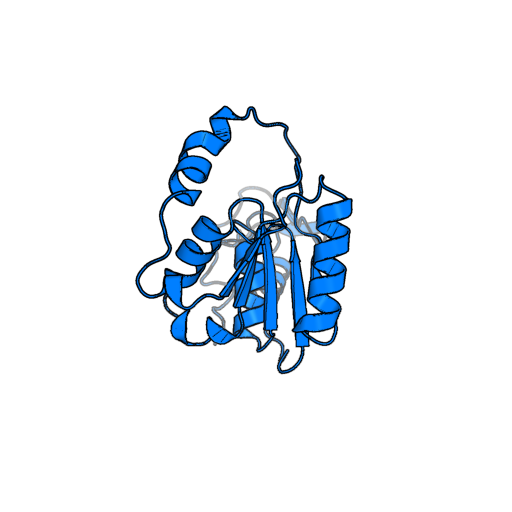ARG A 1 95 ? -8.552 7.888 -0.888 1.00 98.12 95 ARG A C 1
ATOM 744 O O . ARG A 1 95 ? -9.321 7.559 -1.784 1.00 98.12 95 ARG A O 1
ATOM 751 N N . ARG A 1 96 ? -7.236 7.660 -0.951 1.00 98.19 96 ARG A N 1
ATOM 752 C CA . ARG A 1 96 ? -6.590 6.987 -2.092 1.00 98.19 96 ARG A CA 1
ATOM 753 C C . ARG A 1 96 ? -7.070 5.556 -2.250 1.00 98.19 96 ARG A C 1
ATOM 755 O O . ARG A 1 96 ? -7.370 5.155 -3.366 1.00 98.19 96 ARG A O 1
ATOM 762 N N . TYR A 1 97 ? -7.151 4.807 -1.152 1.00 98.62 97 TYR A N 1
ATOM 763 C CA . TYR A 1 97 ? -7.657 3.438 -1.178 1.00 98.62 97 TYR A CA 1
ATOM 764 C C . TYR A 1 97 ? -9.126 3.391 -1.586 1.00 98.62 97 TYR A C 1
ATOM 766 O O . TYR A 1 97 ? -9.485 2.604 -2.450 1.00 98.62 97 TYR A O 1
ATOM 774 N N . ALA A 1 98 ? -9.954 4.284 -1.053 1.00 98.12 98 ALA A N 1
ATOM 775 C CA . ALA A 1 98 ? -11.368 4.368 -1.403 1.00 98.12 98 ALA A CA 1
ATOM 776 C C . ALA A 1 98 ? -11.633 4.784 -2.863 1.00 98.12 98 ALA A C 1
ATOM 778 O O . ALA A 1 98 ? -12.696 4.491 -3.397 1.00 98.12 98 ALA A O 1
ATOM 779 N N . ALA A 1 99 ? -10.685 5.469 -3.510 1.00 98.12 99 ALA A N 1
ATOM 780 C CA . ALA A 1 99 ? -10.766 5.823 -4.928 1.00 98.12 99 ALA A CA 1
ATOM 781 C C . ALA A 1 99 ? -10.391 4.662 -5.867 1.00 98.12 99 ALA A C 1
ATOM 783 O O . ALA A 1 99 ? -10.543 4.781 -7.083 1.00 98.12 99 ALA A O 1
ATOM 784 N N . VAL A 1 100 ? -9.879 3.549 -5.332 1.00 98.31 100 VAL A N 1
ATOM 785 C CA . VAL A 1 100 ? -9.584 2.359 -6.131 1.00 98.31 100 VAL A CA 1
ATOM 786 C C . VAL A 1 100 ? -10.910 1.691 -6.530 1.00 98.31 100 VAL A C 1
ATOM 788 O O . VAL A 1 100 ? -11.749 1.478 -5.649 1.00 98.31 100 VAL A O 1
ATOM 791 N N . PRO A 1 101 ? -11.121 1.350 -7.821 1.00 98.00 101 PRO A N 1
ATOM 792 C CA . PRO A 1 101 ? -12.413 0.855 -8.307 1.00 98.00 101 PRO A CA 1
ATOM 793 C C . PRO A 1 101 ? -12.960 -0.362 -7.551 1.00 98.00 101 PRO A C 1
ATOM 795 O O . PRO A 1 101 ? -14.149 -0.413 -7.261 1.00 98.00 101 PRO A O 1
ATOM 798 N N . ASP A 1 102 ? -12.090 -1.302 -7.182 1.00 97.50 102 ASP A N 1
ATOM 799 C CA . ASP A 1 102 ? -12.426 -2.530 -6.448 1.00 97.50 102 ASP A CA 1
ATOM 800 C C . ASP A 1 102 ? -12.369 -2.366 -4.917 1.00 97.50 102 ASP A C 1
ATOM 802 O O . ASP A 1 102 ? -12.353 -3.348 -4.185 1.00 97.50 102 ASP A O 1
ATOM 806 N N . SER A 1 103 ? -12.320 -1.136 -4.392 1.00 97.81 103 SER A N 1
ATOM 807 C CA . SER A 1 103 ? -12.176 -0.906 -2.944 1.00 97.81 103 SER A CA 1
ATOM 808 C C . SER A 1 103 ? -13.311 -1.476 -2.102 1.00 97.81 103 SER A C 1
ATOM 810 O O . SER A 1 103 ? -13.082 -1.879 -0.962 1.00 97.81 103 SER A O 1
ATOM 812 N N . ALA A 1 104 ? -14.520 -1.566 -2.657 1.00 97.19 104 ALA A N 1
ATOM 813 C CA . ALA A 1 104 ? -15.662 -2.157 -1.970 1.00 97.19 104 ALA A CA 1
ATOM 814 C C . ALA A 1 104 ? -15.447 -3.637 -1.598 1.00 97.19 104 ALA A C 1
ATOM 816 O O . ALA A 1 104 ? -16.046 -4.088 -0.626 1.00 97.19 104 ALA A O 1
ATOM 817 N N . ASP A 1 105 ? -14.565 -4.352 -2.305 1.00 97.56 105 ASP A N 1
ATOM 818 C CA . ASP A 1 105 ? -14.339 -5.793 -2.133 1.00 97.56 105 ASP A CA 1
ATOM 819 C C . ASP A 1 105 ? -13.373 -6.126 -0.977 1.00 97.56 105 ASP A C 1
ATOM 821 O O . ASP A 1 105 ? -13.193 -7.291 -0.611 1.00 97.56 105 ASP A O 1
ATOM 825 N N . TRP A 1 106 ? -12.682 -5.121 -0.428 1.00 97.62 106 TRP A N 1
ATOM 826 C CA . TRP A 1 106 ? -11.638 -5.335 0.583 1.00 97.62 106 TRP A CA 1
ATOM 827 C C . TRP A 1 106 ? -11.486 -4.222 1.624 1.00 97.62 106 TRP A C 1
ATOM 829 O O . TRP A 1 106 ? -10.641 -4.341 2.515 1.00 97.62 106 TRP A O 1
ATOM 839 N N . ALA A 1 107 ? -12.235 -3.118 1.530 1.00 97.44 107 ALA A N 1
ATOM 840 C CA . ALA A 1 107 ? -12.092 -1.975 2.439 1.00 97.44 107 ALA A CA 1
ATOM 841 C C . ALA A 1 107 ? -12.329 -2.334 3.917 1.00 97.44 107 ALA A C 1
ATOM 843 O O . ALA A 1 107 ? -11.733 -1.713 4.795 1.00 97.44 107 ALA A O 1
ATOM 844 N N . ASP A 1 108 ? -13.154 -3.343 4.189 1.00 96.94 108 ASP A N 1
ATOM 845 C CA . ASP A 1 108 ? -13.428 -3.897 5.519 1.00 96.94 108 ASP A CA 1
ATOM 846 C C . ASP A 1 108 ? -12.196 -4.566 6.159 1.00 96.94 108 ASP A C 1
ATOM 848 O O . ASP A 1 108 ? -12.042 -4.566 7.382 1.00 96.94 108 ASP A O 1
ATOM 852 N N . ARG A 1 109 ? -11.278 -5.079 5.332 1.00 97.81 109 ARG A N 1
ATOM 853 C CA . ARG A 1 109 ? -10.013 -5.702 5.748 1.00 97.81 109 ARG A CA 1
ATOM 854 C C . ARG A 1 109 ? -8.843 -4.720 5.833 1.00 97.81 109 ARG A C 1
ATOM 856 O O . ARG A 1 109 ? -7.749 -5.119 6.236 1.00 97.81 109 ARG A O 1
ATOM 863 N N . LEU A 1 110 ? -9.050 -3.450 5.483 1.00 98.69 110 LEU A N 1
ATOM 864 C CA . LEU A 1 110 ? -8.031 -2.405 5.547 1.00 98.69 110 LEU A CA 1
ATOM 865 C C . LEU A 1 110 ? -8.167 -1.566 6.825 1.00 98.69 110 LEU A C 1
ATOM 867 O O . LEU A 1 110 ? -9.185 -0.921 7.071 1.00 98.69 110 LEU A O 1
ATOM 871 N N . TYR A 1 111 ? -7.079 -1.483 7.589 1.00 98.50 111 TYR A N 1
ATOM 872 C CA . TYR A 1 111 ? -6.921 -0.528 8.683 1.00 98.50 111 TYR A CA 1
ATOM 873 C C . TYR A 1 111 ? -5.768 0.431 8.387 1.00 98.50 111 TYR A C 1
ATOM 875 O O . TYR A 1 111 ? -4.644 0.002 8.128 1.00 98.50 111 TYR A O 1
ATOM 883 N N . VAL A 1 112 ? -6.016 1.738 8.452 1.00 98.50 112 VAL A N 1
ATOM 884 C CA . VAL A 1 112 ? -4.976 2.757 8.264 1.00 98.50 112 VAL A CA 1
ATOM 885 C C . VAL A 1 112 ? -4.619 3.379 9.607 1.00 98.50 112 VAL A C 1
ATOM 887 O O . VAL A 1 112 ? -5.478 3.886 10.324 1.00 98.50 112 VAL A O 1
ATOM 890 N N . HIS A 1 113 ? -3.333 3.376 9.942 1.00 97.94 113 HIS A N 1
ATOM 891 C CA . HIS A 1 113 ? -2.813 3.925 11.183 1.00 97.94 113 HIS A CA 1
ATOM 892 C C . HIS A 1 113 ? -1.870 5.108 10.936 1.00 97.94 113 HIS A C 1
ATOM 894 O O . HIS A 1 113 ? -0.854 4.990 10.244 1.00 97.94 113 HIS A O 1
ATOM 900 N N . GLY A 1 114 ? -2.211 6.248 11.533 1.00 97.31 114 GLY A N 1
ATOM 901 C CA . GLY A 1 114 ? -1.365 7.430 11.620 1.00 97.31 114 GLY A CA 1
ATOM 902 C C . GLY A 1 114 ? -0.153 7.175 12.511 1.00 97.31 114 GLY A C 1
ATOM 903 O O . GLY A 1 114 ? -0.325 7.060 13.722 1.00 97.31 114 GLY A O 1
ATOM 904 N N . LEU A 1 115 ? 1.045 7.099 11.929 1.00 95.75 115 LEU A N 1
ATOM 905 C CA . LEU A 1 115 ? 2.293 6.845 12.652 1.00 95.75 115 LEU A CA 1
ATOM 906 C C . LEU A 1 115 ? 3.489 7.523 11.974 1.00 95.75 115 LEU A C 1
ATOM 908 O O . LEU A 1 115 ? 3.694 7.384 10.762 1.00 95.75 115 LEU A O 1
ATOM 912 N N . ASP A 1 116 ? 4.297 8.213 12.776 1.00 93.62 116 ASP A N 1
ATOM 913 C CA . ASP A 1 116 ? 5.673 8.559 12.432 1.00 93.62 116 ASP A CA 1
ATOM 914 C C . ASP A 1 116 ? 6.607 7.536 13.085 1.00 93.62 116 ASP A C 1
ATOM 916 O O . ASP A 1 116 ? 6.636 7.414 14.303 1.00 93.62 116 ASP A O 1
ATOM 920 N N . LEU A 1 117 ? 7.358 6.783 12.279 1.00 93.44 117 LEU A N 1
ATOM 921 C CA . LEU A 1 117 ? 8.263 5.741 12.783 1.00 93.44 117 LEU A CA 1
ATOM 922 C C . LEU A 1 117 ? 9.482 6.312 13.520 1.00 93.44 117 LEU A C 1
ATOM 924 O O . LEU A 1 117 ? 10.219 5.554 14.145 1.00 93.44 117 LEU A O 1
ATOM 928 N N . LEU A 1 118 ? 9.708 7.627 13.441 1.00 92.12 118 LEU A N 1
ATOM 929 C CA . LEU A 1 118 ? 10.704 8.307 14.267 1.00 92.12 118 LEU A CA 1
ATOM 930 C C . LEU A 1 118 ? 10.215 8.515 15.710 1.00 92.12 118 LEU A C 1
ATOM 932 O O . LEU A 1 118 ? 11.035 8.698 16.606 1.00 92.12 118 LEU A O 1
ATOM 936 N N . ASP A 1 119 ? 8.902 8.448 15.953 1.00 93.69 119 ASP A N 1
ATOM 937 C CA . ASP A 1 119 ? 8.325 8.411 17.296 1.00 93.69 119 ASP A CA 1
ATOM 938 C C . ASP A 1 119 ? 8.322 6.959 17.795 1.00 93.69 119 ASP A C 1
ATOM 940 O O . ASP A 1 119 ? 7.404 6.164 17.554 1.00 93.69 119 ASP A O 1
ATOM 944 N N . LEU A 1 120 ? 9.419 6.589 18.460 1.00 93.81 120 LEU A N 1
ATOM 945 C CA . LEU A 1 120 ? 9.609 5.250 19.007 1.00 93.81 120 LEU A CA 1
ATOM 946 C C . LEU A 1 120 ? 8.481 4.842 19.963 1.00 93.81 120 LEU A C 1
ATOM 948 O O . LEU A 1 120 ? 7.931 3.754 19.786 1.00 93.81 120 LEU A O 1
ATOM 952 N N . PRO A 1 121 ? 8.097 5.641 20.970 1.00 95.06 121 PRO A N 1
ATOM 953 C CA . PRO A 1 121 ? 7.079 5.166 21.884 1.00 95.06 121 PRO A CA 1
ATOM 954 C C . PRO A 1 121 ? 5.671 5.136 21.255 1.00 95.06 121 PRO A C 1
ATOM 956 O O . PRO A 1 121 ? 4.919 4.222 21.584 1.00 95.06 121 PRO A O 1
ATOM 959 N N . ALA A 1 122 ? 5.336 5.984 20.271 1.00 94.94 122 ALA A N 1
ATOM 960 C CA . ALA A 1 122 ? 4.137 5.766 19.446 1.00 94.94 122 ALA A CA 1
ATOM 961 C C . ALA A 1 122 ? 4.209 4.459 18.633 1.00 94.94 122 ALA A C 1
ATOM 963 O O . ALA A 1 122 ? 3.205 3.768 18.453 1.00 94.94 122 ALA A O 1
ATOM 964 N N . THR A 1 123 ? 5.402 4.086 18.165 1.00 95.25 123 THR A N 1
ATOM 965 C CA . THR A 1 123 ? 5.627 2.812 17.468 1.00 95.25 123 THR A CA 1
ATOM 966 C C . THR A 1 123 ? 5.410 1.617 18.402 1.00 95.25 123 THR A C 1
ATOM 968 O O . THR A 1 123 ? 4.796 0.630 17.996 1.00 95.25 123 THR A O 1
ATOM 971 N N . LEU A 1 124 ? 5.835 1.704 19.666 1.00 95.31 124 LEU A N 1
ATOM 972 C CA . LEU A 1 124 ? 5.560 0.674 20.676 1.00 95.31 124 LEU A CA 1
ATOM 973 C C . LEU A 1 124 ? 4.057 0.549 20.968 1.00 95.31 124 LEU A C 1
ATOM 975 O O . LEU A 1 124 ? 3.528 -0.565 20.997 1.00 95.31 124 LEU A O 1
ATOM 979 N N . ASP A 1 125 ? 3.354 1.678 21.103 1.00 95.38 125 ASP A N 1
ATOM 980 C CA . ASP A 1 125 ? 1.898 1.697 21.288 1.00 95.38 125 ASP A CA 1
ATOM 981 C C . ASP A 1 125 ? 1.174 1.046 20.103 1.00 95.38 125 ASP A C 1
ATOM 983 O O . ASP A 1 125 ? 0.222 0.280 20.287 1.00 95.38 125 ASP A O 1
ATOM 987 N N . PHE A 1 126 ? 1.653 1.308 18.883 1.00 96.06 126 PHE A N 1
ATOM 988 C CA . PHE A 1 126 ? 1.147 0.688 17.666 1.00 96.06 126 PHE A CA 1
ATOM 989 C C . PHE A 1 126 ? 1.352 -0.830 17.666 1.00 96.06 126 PHE A C 1
ATOM 991 O O . PHE A 1 126 ? 0.402 -1.562 17.403 1.00 96.06 126 PHE A O 1
ATOM 998 N N . VAL A 1 127 ? 2.542 -1.332 18.009 1.00 95.12 127 VAL A N 1
ATOM 999 C CA . VAL A 1 127 ? 2.786 -2.785 18.095 1.00 95.12 127 VAL A CA 1
ATOM 1000 C C . VAL A 1 127 ? 1.845 -3.436 19.113 1.00 95.12 127 VAL A C 1
ATOM 1002 O O . VAL A 1 127 ? 1.239 -4.473 18.834 1.00 95.12 127 VAL A O 1
ATOM 1005 N N . ALA A 1 128 ? 1.642 -2.794 20.264 1.00 95.06 128 ALA A N 1
ATOM 1006 C CA . ALA A 1 128 ? 0.720 -3.284 21.279 1.00 95.06 128 ALA A CA 1
ATOM 1007 C C . ALA A 1 128 ? -0.747 -3.251 20.797 1.00 95.06 128 ALA A C 1
ATOM 1009 O O . ALA A 1 128 ? -1.513 -4.177 21.074 1.00 95.06 128 ALA A O 1
ATOM 1010 N N . LEU A 1 129 ? -1.147 -2.219 20.043 1.00 95.25 129 LEU A N 1
ATOM 1011 C CA . LEU A 1 129 ? -2.447 -2.162 19.368 1.00 95.25 129 LEU A CA 1
ATOM 1012 C C . LEU A 1 129 ? -2.609 -3.323 18.381 1.00 95.25 129 LEU A C 1
ATOM 1014 O O . LEU A 1 129 ? -3.676 -3.936 18.369 1.00 95.25 129 LEU A O 1
ATOM 1018 N N . VAL A 1 130 ? -1.579 -3.628 17.582 1.00 95.94 130 VAL A N 1
ATOM 1019 C CA . VAL A 1 130 ? -1.618 -4.731 16.611 1.00 95.94 130 VAL A CA 1
ATOM 1020 C C . VAL A 1 130 ? -1.921 -6.051 17.319 1.00 95.94 130 VAL A C 1
ATOM 1022 O O . VAL A 1 130 ? -2.891 -6.720 16.965 1.00 95.94 130 VAL A O 1
ATOM 1025 N N . GLY A 1 131 ? -1.174 -6.366 18.382 1.00 95.38 131 GLY A N 1
ATOM 1026 C CA . GLY A 1 131 ? -1.387 -7.586 19.163 1.00 95.38 131 GLY A CA 1
ATOM 1027 C C . GLY A 1 131 ? -2.781 -7.671 19.794 1.00 95.38 131 GLY A C 1
ATOM 1028 O O . GLY A 1 131 ? -3.433 -8.706 19.704 1.00 95.38 131 GLY A O 1
ATOM 1029 N N . ARG A 1 132 ? -3.281 -6.575 20.383 1.00 95.19 132 ARG A N 1
ATOM 1030 C CA . ARG A 1 132 ? -4.600 -6.569 21.046 1.00 95.19 132 ARG A CA 1
ATOM 1031 C C . ARG A 1 132 ? -5.777 -6.629 20.075 1.00 95.19 132 ARG A C 1
ATOM 1033 O O . ARG A 1 132 ? -6.767 -7.287 20.368 1.00 95.19 132 ARG A O 1
ATOM 1040 N N . ARG A 1 133 ? -5.715 -5.883 18.967 1.00 95.12 133 ARG A N 1
ATOM 1041 C CA . ARG A 1 133 ? -6.857 -5.693 18.056 1.00 95.12 133 ARG A CA 1
ATOM 1042 C C . ARG A 1 133 ? -6.933 -6.755 16.965 1.00 95.12 133 ARG A C 1
ATOM 1044 O O . ARG A 1 133 ? -8.034 -7.087 16.543 1.00 95.12 133 ARG A O 1
ATOM 1051 N N . PHE A 1 134 ? -5.789 -7.239 16.492 1.00 95.75 134 PHE A N 1
ATOM 1052 C CA . PHE A 1 134 ? -5.713 -8.127 15.328 1.00 95.75 134 PHE A CA 1
ATOM 1053 C C . PHE A 1 134 ? -5.199 -9.528 15.685 1.00 95.75 134 PHE A C 1
ATOM 1055 O O . PHE A 1 134 ? -5.028 -10.360 14.802 1.00 95.75 134 PHE A O 1
ATOM 1062 N N . GLY A 1 135 ? -4.942 -9.798 16.970 1.00 90.69 135 GLY A N 1
ATOM 1063 C CA . GLY A 1 135 ? -4.547 -11.115 17.481 1.00 90.69 135 GLY A CA 1
ATOM 1064 C C . GLY A 1 135 ? -3.106 -11.532 17.170 1.00 90.69 135 GLY A C 1
ATOM 1065 O O . GLY A 1 135 ? -2.608 -12.471 17.784 1.00 90.69 135 GLY A O 1
ATOM 1066 N N . GLY A 1 136 ? -2.412 -10.838 16.265 1.00 90.69 136 GLY A N 1
ATOM 1067 C CA . GLY A 1 136 ? -1.035 -11.149 15.888 1.00 90.69 136 GLY A CA 1
ATOM 1068 C C . GLY A 1 136 ? -0.618 -10.526 14.557 1.00 90.69 136 GLY A C 1
ATOM 1069 O O . GLY A 1 136 ? -1.332 -9.702 13.984 1.00 90.69 136 GLY A O 1
ATOM 1070 N N . LEU A 1 137 ? 0.568 -10.915 14.083 1.00 94.81 137 LEU A N 1
ATOM 1071 C CA . LEU A 1 137 ? 1.157 -10.461 12.826 1.00 94.81 137 LEU A CA 1
ATOM 1072 C C . LEU A 1 137 ? 1.826 -11.637 12.105 1.00 94.81 137 LEU A C 1
ATOM 1074 O O . LEU A 1 137 ? 2.734 -12.248 12.662 1.00 94.81 137 LEU A O 1
ATOM 1078 N N . ASP A 1 138 ? 1.427 -11.905 10.861 1.00 97.94 138 ASP A N 1
ATOM 1079 C CA . ASP A 1 138 ? 2.053 -12.921 10.005 1.00 97.94 138 ASP A CA 1
ATOM 1080 C C . ASP A 1 138 ? 3.103 -12.314 9.068 1.00 97.94 138 ASP A C 1
ATOM 1082 O O . ASP A 1 138 ? 4.132 -12.924 8.782 1.00 97.94 138 ASP A O 1
ATOM 1086 N N . ILE A 1 139 ? 2.821 -11.116 8.545 1.00 98.44 139 ILE A N 1
ATOM 1087 C CA . ILE A 1 139 ? 3.598 -10.495 7.469 1.00 98.44 139 ILE A CA 1
ATOM 1088 C C . ILE A 1 139 ? 3.997 -9.079 7.879 1.00 98.44 139 ILE A C 1
ATOM 1090 O O . ILE A 1 139 ? 3.144 -8.223 8.099 1.00 98.44 139 ILE A O 1
ATOM 1094 N N . LEU A 1 140 ? 5.299 -8.796 7.896 1.00 98.06 140 LEU A N 1
ATOM 1095 C CA . LEU A 1 140 ? 5.828 -7.444 8.063 1.00 98.06 140 LEU A CA 1
ATOM 1096 C C . LEU A 1 140 ? 6.525 -6.982 6.784 1.00 98.06 140 LEU A C 1
ATOM 1098 O O . LEU A 1 140 ? 7.539 -7.547 6.377 1.00 98.06 140 LEU A O 1
ATOM 1102 N N . VAL A 1 141 ? 6.023 -5.904 6.183 1.00 98.25 141 VAL A N 1
ATOM 1103 C CA . VAL A 1 141 ? 6.672 -5.230 5.056 1.00 98.25 141 VAL A CA 1
ATOM 1104 C C . VAL A 1 141 ? 7.279 -3.910 5.526 1.00 98.25 141 VAL A C 1
ATOM 1106 O O . VAL A 1 141 ? 6.588 -2.896 5.670 1.00 98.25 141 VAL A O 1
ATOM 1109 N N . ASN A 1 142 ? 8.601 -3.914 5.699 1.00 97.31 142 ASN A N 1
ATOM 1110 C CA . ASN A 1 142 ? 9.399 -2.721 5.977 1.00 97.31 142 ASN A CA 1
ATOM 1111 C C . ASN A 1 142 ? 9.635 -1.917 4.690 1.00 97.31 142 ASN A C 1
ATOM 1113 O O . ASN A 1 142 ? 10.694 -1.999 4.075 1.00 97.31 142 ASN A O 1
ATOM 1117 N N . ASN A 1 143 ? 8.623 -1.162 4.261 1.00 96.75 143 ASN A N 1
ATOM 1118 C CA . ASN A 1 143 ? 8.680 -0.345 3.044 1.00 96.75 143 ASN A CA 1
ATOM 1119 C C . ASN A 1 143 ? 8.915 1.150 3.328 1.00 96.75 143 ASN A C 1
ATOM 1121 O O . ASN A 1 143 ? 9.425 1.861 2.460 1.00 96.75 143 ASN A O 1
ATOM 1125 N N . ALA A 1 144 ? 8.542 1.659 4.505 1.00 93.88 144 ALA A N 1
ATOM 1126 C CA . ALA A 1 144 ? 8.762 3.061 4.840 1.00 93.88 144 ALA A CA 1
ATOM 1127 C C . ALA A 1 144 ? 10.260 3.392 4.799 1.00 93.88 144 ALA A C 1
ATOM 1129 O O . ALA A 1 144 ? 11.055 2.822 5.539 1.00 93.88 144 ALA A O 1
ATOM 1130 N N . ALA A 1 145 ? 10.627 4.343 3.943 1.00 91.25 145 ALA A N 1
ATOM 1131 C CA . ALA A 1 145 ? 11.995 4.809 3.797 1.00 91.25 145 ALA A CA 1
ATOM 1132 C C . ALA A 1 145 ? 12.019 6.309 3.500 1.00 91.25 145 ALA A C 1
ATOM 1134 O O . ALA A 1 145 ? 11.124 6.853 2.843 1.00 91.25 145 ALA A O 1
ATOM 1135 N N . GLN A 1 146 ? 13.082 6.969 3.950 1.00 85.50 146 GLN A N 1
ATOM 1136 C CA . GLN A 1 146 ? 13.393 8.343 3.595 1.00 85.50 146 GLN A CA 1
ATOM 1137 C C . GLN A 1 146 ? 14.814 8.396 3.036 1.00 85.50 146 GLN A C 1
ATOM 1139 O O . GLN A 1 146 ? 15.785 8.323 3.775 1.00 85.50 146 GLN A O 1
ATOM 1144 N N . THR A 1 147 ? 14.931 8.508 1.713 1.00 82.19 147 THR A N 1
ATOM 1145 C CA . THR A 1 147 ? 16.224 8.628 1.017 1.00 82.19 147 THR A CA 1
ATOM 1146 C C . THR A 1 147 ? 16.699 10.068 0.883 1.00 82.19 147 THR A C 1
ATOM 1148 O O . THR A 1 147 ? 17.890 10.312 0.749 1.00 82.19 147 THR A O 1
ATOM 1151 N N . LEU A 1 148 ? 15.772 11.027 0.915 1.00 86.00 148 LEU A N 1
ATOM 1152 C CA . LEU A 1 148 ? 16.069 12.452 0.859 1.00 86.00 148 LEU A CA 1
ATOM 1153 C C . LEU A 1 148 ? 15.326 13.165 1.982 1.00 86.00 148 LEU A C 1
ATOM 1155 O O . LEU A 1 148 ? 14.126 12.946 2.199 1.00 86.00 148 LEU A O 1
ATOM 1159 N N . TRP A 1 149 ? 16.028 14.059 2.668 1.00 87.19 149 TRP A N 1
ATOM 1160 C CA . TRP A 1 149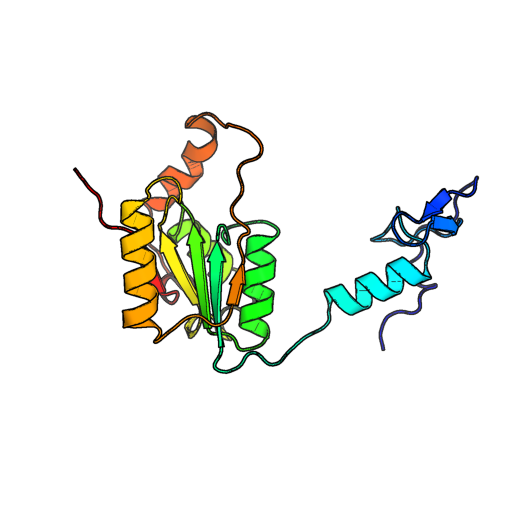 ? 15.371 15.014 3.543 1.00 87.19 149 TRP A CA 1
ATOM 1161 C C . TRP A 1 149 ? 14.531 15.984 2.705 1.00 87.19 149 TRP A C 1
ATOM 1163 O O . TRP A 1 149 ? 14.932 16.395 1.614 1.00 87.19 149 TRP A O 1
ATOM 1173 N N . ARG A 1 150 ? 13.336 16.326 3.194 1.00 87.06 150 ARG A N 1
ATOM 1174 C CA . ARG A 1 150 ? 12.468 17.325 2.566 1.00 87.06 150 ARG A CA 1
ATOM 1175 C C . ARG A 1 150 ? 12.010 18.327 3.619 1.00 87.06 150 ARG A C 1
ATOM 1177 O O . ARG A 1 150 ? 11.636 17.896 4.711 1.00 87.06 150 ARG A O 1
ATOM 1184 N N . PRO A 1 151 ? 11.999 19.632 3.300 1.00 89.56 151 PRO A N 1
ATOM 1185 C CA . PRO A 1 151 ? 11.551 20.645 4.240 1.00 89.56 151 PRO A CA 1
ATOM 1186 C C . PRO A 1 151 ? 10.055 20.477 4.547 1.00 89.56 151 PRO A C 1
ATOM 1188 O O . PRO A 1 151 ? 9.310 19.979 3.695 1.00 89.56 151 PRO A O 1
ATOM 1191 N N . PRO A 1 152 ? 9.572 20.945 5.713 1.00 86.31 152 PRO A N 1
ATOM 1192 C CA . PRO A 1 152 ? 8.164 20.824 6.104 1.00 86.31 152 PRO A CA 1
ATOM 1193 C C . PRO A 1 152 ? 7.171 21.344 5.055 1.00 86.31 152 PRO A C 1
ATOM 1195 O O . PRO A 1 152 ? 6.107 20.752 4.871 1.00 86.31 152 PRO A O 1
ATOM 1198 N N . ALA A 1 153 ? 7.548 22.393 4.314 1.00 92.50 153 ALA A N 1
ATOM 1199 C CA . ALA A 1 153 ? 6.743 22.975 3.240 1.00 92.50 153 ALA A CA 1
ATOM 1200 C C . ALA A 1 153 ? 6.371 21.970 2.135 1.00 92.50 153 ALA A C 1
ATOM 1202 O O . ALA A 1 153 ? 5.283 22.066 1.579 1.00 92.50 153 ALA A O 1
ATOM 1203 N N . TYR A 1 154 ? 7.210 20.960 1.875 1.00 91.88 154 TYR A N 1
ATOM 1204 C CA . TYR A 1 154 ? 6.932 19.921 0.876 1.00 91.88 154 TYR A CA 1
ATOM 1205 C C . TYR A 1 154 ? 5.662 19.110 1.194 1.00 91.88 154 TYR A C 1
ATOM 1207 O O . TYR A 1 154 ? 5.052 18.523 0.306 1.00 91.88 154 TYR A O 1
ATOM 1215 N N . HIS A 1 155 ? 5.260 19.055 2.466 1.00 90.50 155 HIS A N 1
ATOM 1216 C CA . HIS A 1 155 ? 4.086 18.311 2.918 1.00 90.50 155 HIS A CA 1
ATOM 1217 C C . HIS A 1 155 ? 2.910 19.211 3.313 1.00 90.50 155 HIS A C 1
ATOM 1219 O O . HIS A 1 155 ? 1.965 18.710 3.913 1.00 90.50 155 HIS A O 1
ATOM 1225 N N . ARG A 1 156 ? 2.949 20.515 3.011 1.00 93.00 156 ARG A N 1
ATOM 1226 C CA . ARG A 1 156 ? 1.918 21.466 3.453 1.00 93.00 156 ARG A CA 1
ATOM 1227 C C . ARG A 1 156 ? 0.517 21.058 2.991 1.00 93.00 156 ARG A C 1
ATOM 1229 O O . ARG A 1 156 ? -0.341 20.821 3.830 1.00 93.00 156 ARG A O 1
ATOM 1236 N N . GLU A 1 157 ? 0.337 20.863 1.689 1.00 94.44 157 GLU A N 1
ATOM 1237 C CA . GLU A 1 157 ? -0.969 20.542 1.094 1.00 94.44 157 GLU A CA 1
ATOM 1238 C C . GLU A 1 157 ? -1.563 19.245 1.657 1.00 94.44 157 GLU A C 1
ATOM 1240 O O . GLU A 1 157 ? -2.731 19.188 2.032 1.00 94.44 157 GLU A O 1
ATOM 1245 N N . VAL A 1 158 ? -0.747 18.191 1.783 1.00 93.81 158 VAL A N 1
ATOM 1246 C CA . VAL A 1 158 ? -1.228 16.924 2.354 1.00 93.81 158 VAL A CA 1
ATOM 1247 C C . VAL A 1 158 ? -1.556 17.062 3.842 1.00 93.81 158 VAL A C 1
ATOM 1249 O O . VAL A 1 158 ? -2.517 16.456 4.301 1.00 93.81 158 VAL A O 1
ATOM 1252 N N . ARG A 1 159 ? -0.811 17.877 4.602 1.00 92.31 159 ARG A N 1
ATOM 1253 C CA . ARG A 1 159 ? -1.116 18.149 6.016 1.00 92.31 159 ARG A CA 1
ATOM 1254 C C . ARG A 1 159 ? -2.423 18.916 6.175 1.00 92.31 159 ARG A C 1
ATOM 1256 O O . ARG A 1 159 ? -3.203 18.582 7.056 1.00 92.31 159 ARG A O 1
ATOM 1263 N N . GLU A 1 160 ? -2.680 19.898 5.321 1.00 93.75 160 GLU A N 1
ATOM 1264 C CA . GLU A 1 160 ? -3.950 20.630 5.305 1.00 93.75 160 GLU A CA 1
ATOM 1265 C C . GLU A 1 160 ? -5.114 19.692 4.949 1.00 93.75 160 GLU A C 1
ATOM 1267 O O . GLU A 1 160 ? -6.140 19.674 5.630 1.00 93.75 160 GLU A O 1
ATOM 1272 N N . ALA A 1 161 ? -4.923 18.812 3.962 1.00 93.31 161 ALA A N 1
ATOM 1273 C CA . ALA A 1 161 ? -5.916 17.806 3.589 1.00 93.31 161 ALA A CA 1
ATOM 1274 C C . ALA A 1 161 ? -6.205 16.777 4.704 1.00 93.31 161 ALA A C 1
ATOM 1276 O O . ALA A 1 161 ? -7.300 16.202 4.740 1.00 93.31 161 ALA A O 1
ATOM 1277 N N . GLU A 1 162 ? -5.274 16.539 5.636 1.00 95.06 162 GLU A N 1
ATOM 1278 C CA . GLU A 1 162 ? -5.534 15.706 6.818 1.00 95.06 162 GLU A CA 1
ATOM 1279 C C . GLU A 1 162 ? -6.555 16.345 7.767 1.00 95.06 162 GLU A C 1
ATOM 1281 O O . GLU A 1 162 ? -7.225 15.613 8.488 1.00 95.06 162 GLU A O 1
ATOM 1286 N N . ALA A 1 163 ? -6.737 17.669 7.776 1.00 92.94 163 ALA A N 1
ATOM 1287 C CA . ALA A 1 163 ? -7.749 18.309 8.624 1.00 92.94 163 ALA A CA 1
ATOM 1288 C C . ALA A 1 163 ? -9.181 18.046 8.131 1.00 92.94 163 ALA A C 1
ATOM 1290 O O . ALA A 1 163 ? -10.130 18.074 8.912 1.00 92.94 163 ALA A O 1
ATOM 1291 N N . THR A 1 164 ? -9.342 17.753 6.839 1.00 94.44 164 THR A N 1
ATOM 1292 C CA . THR A 1 164 ? -10.655 17.457 6.264 1.00 94.44 164 THR A CA 1
ATOM 1293 C C . THR A 1 164 ? -11.134 16.083 6.759 1.00 94.44 164 THR A C 1
ATOM 1295 O O . THR A 1 164 ? -10.362 15.119 6.701 1.00 94.44 164 THR A O 1
ATOM 1298 N N . PRO A 1 165 ? -12.391 15.935 7.214 1.00 95.00 165 PRO A N 1
ATOM 1299 C CA . PRO A 1 165 ? -12.956 14.634 7.566 1.00 95.00 165 PRO A CA 1
ATOM 1300 C C . PRO A 1 165 ? -13.021 13.660 6.378 1.00 95.00 165 PRO A C 1
ATOM 1302 O O . PRO A 1 165 ? -12.930 14.045 5.207 1.00 95.00 165 PRO A O 1
ATOM 1305 N N . LEU A 1 166 ? -13.161 12.368 6.676 1.00 96.50 166 LEU A N 1
ATOM 1306 C CA . LEU A 1 166 ? -13.453 11.360 5.658 1.00 96.50 166 LEU A CA 1
ATOM 1307 C C . LEU A 1 166 ? -14.951 11.369 5.350 1.00 96.50 166 LEU A C 1
ATOM 1309 O O . LEU A 1 166 ? -15.772 11.479 6.255 1.00 96.50 166 LEU A O 1
ATOM 1313 N N . ALA A 1 167 ? -15.294 11.241 4.072 1.00 95.31 167 ALA A N 1
ATOM 1314 C CA . ALA A 1 167 ? -16.667 11.202 3.587 1.00 95.31 167 ALA A CA 1
ATOM 1315 C C . ALA A 1 167 ? -16.815 10.128 2.501 1.00 95.31 167 ALA A C 1
ATOM 1317 O O . ALA A 1 167 ? -15.823 9.667 1.926 1.00 95.31 167 ALA A O 1
ATOM 1318 N N . GLY A 1 168 ? -18.059 9.733 2.218 1.00 95.44 168 GLY A N 1
ATOM 1319 C CA . GLY A 1 168 ? -18.368 8.756 1.174 1.00 95.44 168 GLY A CA 1
ATOM 1320 C C . GLY A 1 168 ? -17.677 7.402 1.408 1.00 95.44 168 GLY A C 1
ATOM 1321 O O . GLY A 1 168 ? -17.576 6.961 2.555 1.00 95.44 168 GLY A O 1
ATOM 1322 N N . PRO A 1 169 ? -17.170 6.736 0.352 1.00 94.75 169 PRO A N 1
ATOM 1323 C CA . PRO A 1 169 ? -16.500 5.440 0.477 1.00 94.75 169 PRO A CA 1
ATOM 1324 C C . PRO A 1 169 ? -15.301 5.450 1.438 1.00 94.75 169 PRO A C 1
ATOM 1326 O O . PRO A 1 169 ? -15.069 4.468 2.139 1.00 94.75 169 PRO A O 1
ATOM 1329 N N . ALA A 1 170 ? -14.584 6.574 1.551 1.00 95.94 170 ALA A N 1
ATOM 1330 C CA . ALA A 1 170 ? -13.429 6.688 2.441 1.00 95.94 170 ALA A CA 1
ATOM 1331 C C . ALA A 1 170 ? -13.798 6.627 3.929 1.00 95.94 170 ALA A C 1
ATOM 1333 O O . ALA A 1 170 ? -12.968 6.226 4.737 1.00 95.94 170 ALA A O 1
ATOM 1334 N N . ALA A 1 171 ? -15.037 6.971 4.295 1.00 95.19 171 ALA A N 1
ATOM 1335 C CA . ALA A 1 171 ? -15.517 6.859 5.672 1.00 95.19 171 ALA A CA 1
ATOM 1336 C C . ALA A 1 171 ? -15.708 5.398 6.130 1.00 95.19 171 ALA A C 1
ATOM 1338 O O . ALA A 1 171 ? -15.836 5.154 7.326 1.00 95.19 171 ALA A O 1
ATOM 1339 N N . ARG A 1 172 ? -15.717 4.428 5.201 1.00 93.75 172 ARG A N 1
ATOM 1340 C CA . ARG A 1 172 ? -15.810 2.990 5.518 1.00 93.75 172 ARG A CA 1
ATOM 1341 C C . ARG A 1 172 ? -14.470 2.379 5.926 1.00 93.75 172 ARG A C 1
ATOM 1343 O O . ARG A 1 172 ? -14.454 1.313 6.527 1.00 93.75 172 ARG A O 1
ATOM 1350 N N . ILE A 1 173 ? -13.358 3.037 5.600 1.00 97.06 173 ILE A N 1
ATOM 1351 C CA . ILE A 1 173 ? -12.022 2.557 5.950 1.00 97.06 173 ILE A CA 1
ATOM 1352 C C . ILE A 1 173 ? -11.747 2.923 7.404 1.00 97.06 173 ILE A C 1
ATOM 1354 O O . ILE A 1 173 ? -11.812 4.091 7.790 1.00 97.06 173 ILE A O 1
ATOM 1358 N N . ALA A 1 174 ? -11.410 1.920 8.211 1.00 97.06 174 ALA A N 1
ATOM 1359 C CA . ALA A 1 174 ? -11.080 2.136 9.608 1.00 97.06 174 ALA A CA 1
ATOM 1360 C C . ALA A 1 174 ? -9.748 2.892 9.722 1.00 97.06 174 ALA A C 1
ATOM 1362 O O . ALA A 1 174 ? -8.701 2.409 9.287 1.00 97.06 174 ALA A O 1
ATOM 1363 N N . VAL A 1 175 ? -9.794 4.080 10.328 1.00 96.88 175 VAL A N 1
ATOM 1364 C CA . VAL A 1 175 ? -8.619 4.926 10.546 1.00 96.88 175 VAL A CA 1
ATOM 1365 C C . VAL A 1 175 ? -8.382 5.137 12.035 1.00 96.88 175 VAL A C 1
ATOM 1367 O O . VAL A 1 175 ? -9.278 5.570 12.755 1.00 96.88 175 VAL A O 1
ATOM 1370 N N . GLY A 1 176 ? -7.158 4.872 12.484 1.00 93.94 176 GLY A N 1
ATOM 1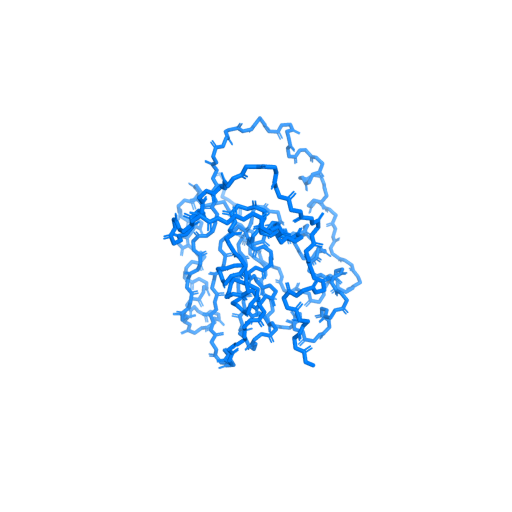371 C CA . GLY A 1 176 ? -6.672 5.263 13.805 1.00 93.94 176 GLY A CA 1
ATOM 1372 C C . GLY A 1 176 ? -5.399 6.096 13.710 1.00 93.94 176 GLY A C 1
ATOM 1373 O O . GLY A 1 176 ? -4.804 6.229 12.643 1.00 93.94 176 GLY A O 1
ATOM 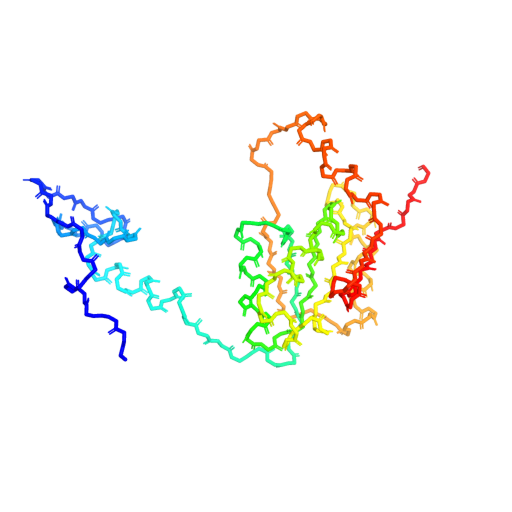1374 N N . ALA A 1 177 ? -4.952 6.639 14.833 1.00 87.56 177 ALA A N 1
ATOM 1375 C CA . ALA A 1 177 ? -3.699 7.377 14.931 1.00 87.56 177 ALA A CA 1
ATOM 1376 C C . ALA A 1 177 ? -3.054 7.134 16.295 1.00 87.56 177 ALA A C 1
ATOM 1378 O O . ALA A 1 177 ? -3.746 6.762 17.247 1.00 87.56 177 ALA A O 1
ATOM 1379 N N . ALA A 1 178 ? -1.742 7.338 16.374 1.00 78.44 178 ALA A N 1
ATOM 1380 C CA . ALA A 1 178 ? -1.059 7.433 17.653 1.00 78.44 178 ALA A CA 1
ATOM 1381 C C . ALA A 1 178 ? -1.633 8.600 18.490 1.00 78.44 178 ALA A C 1
ATOM 1383 O O . ALA A 1 178 ? -2.042 9.619 17.918 1.00 78.44 178 ALA A O 1
ATOM 1384 N N . PRO A 1 179 ? -1.678 8.474 19.829 1.00 71.50 179 PRO A N 1
ATOM 1385 C CA . PRO A 1 179 ? -2.081 9.575 20.693 1.00 71.50 179 PRO A CA 1
ATOM 1386 C C . PRO A 1 179 ? -1.137 10.768 20.518 1.00 71.50 179 PRO A C 1
ATOM 1388 O O . PRO A 1 179 ? 0.078 10.600 20.428 1.00 71.50 179 PRO A O 1
ATOM 1391 N N . THR A 1 180 ? -1.688 11.982 20.512 1.00 66.12 180 THR A N 1
ATOM 1392 C CA . THR A 1 180 ? -0.882 13.205 20.579 1.00 66.12 180 THR A CA 1
ATOM 1393 C C . THR A 1 180 ? -0.246 13.294 21.958 1.00 66.12 180 THR A C 1
ATOM 1395 O O . THR A 1 180 ? -0.959 13.383 22.960 1.00 66.12 180 THR A O 1
ATOM 1398 N N . ARG A 1 181 ? 1.084 13.249 22.013 1.00 63.91 181 ARG A N 1
ATOM 1399 C CA . ARG A 1 181 ? 1.838 13.450 23.251 1.00 63.91 181 ARG A CA 1
ATOM 1400 C C . ARG A 1 181 ? 2.123 14.948 23.436 1.00 63.91 181 ARG A C 1
ATOM 1402 O O . ARG A 1 181 ? 2.313 15.622 22.421 1.00 63.91 181 ARG A O 1
ATOM 1409 N N . PRO A 1 182 ? 2.068 15.458 24.679 1.00 49.09 182 PRO A N 1
ATOM 1410 C CA . PRO A 1 182 ? 2.419 16.843 24.985 1.00 49.09 182 PRO A CA 1
ATOM 1411 C C . PRO A 1 182 ? 3.892 17.145 24.694 1.00 49.09 182 PRO A C 1
ATOM 1413 O O . PRO A 1 182 ? 4.712 16.197 24.726 1.00 49.09 182 PRO A O 1
#

Solvent-accessible surface area (backbone atoms only — not comparable to full-atom values): 10387 Å² total; per-residue (Å²): 128,82,80,57,89,76,81,44,50,77,47,69,53,97,58,77,41,61,16,74,79,85,50,50,75,33,37,58,29,37,73,86,37,72,57,30,28,64,69,60,33,51,53,50,53,53,59,73,69,60,83,58,88,31,66,92,35,34,32,39,32,31,39,27,62,49,70,69,30,29,54,51,50,52,49,42,38,79,23,45,20,36,37,39,32,31,22,79,52,32,58,57,27,34,46,56,50,43,68,38,93,69,26,87,82,40,36,88,38,36,36,31,31,27,43,55,83,84,41,55,69,50,45,53,53,48,54,53,46,40,43,72,76,64,74,47,77,76,40,80,42,90,56,57,78,79,94,66,92,73,63,74,74,82,46,43,70,63,55,56,54,50,73,53,80,71,57,75,68,24,55,63,38,50,72,50,61,56,81,87,74,135

Secondary structure (DSSP, 8-state):
-PPPTTTTEEEEEEEEEE-TTT--EEEEEESS-TTS-HHHHHHHHHHHH-----TT-EEEEETTTSHHHHHHHHHHHHTT-EEEEEES-HHHHHHHHHTSTTGGGTGGGEEEEE--TT-HHHHHHHHHHHHHHHS--SEEE-----SS---GGGGHHHHHHHHSPP-GGGGGSEEEEPPPP-